Protein AF-A0A7X9C489-F1 (afdb_monomer_lite)

Structure (mmCIF, N/CA/C/O backbone):
data_AF-A0A7X9C489-F1
#
_entry.id   AF-A0A7X9C489-F1
#
loop_
_atom_site.group_PDB
_atom_site.id
_atom_site.type_symbol
_atom_site.label_atom_id
_atom_site.label_alt_id
_atom_site.label_comp_id
_atom_site.label_asym_id
_atom_site.label_entity_id
_atom_site.label_seq_id
_atom_site.pdbx_PDB_ins_code
_atom_site.Cartn_x
_atom_site.Cartn_y
_atom_site.Cartn_z
_atom_site.occupancy
_atom_site.B_iso_or_equiv
_atom_site.auth_seq_id
_atom_site.auth_comp_id
_atom_site.auth_asym_id
_atom_site.auth_atom_id
_atom_site.pdbx_PDB_model_num
ATOM 1 N N . MET A 1 1 ? 29.415 -6.506 -36.615 1.00 49.09 1 MET A N 1
ATOM 2 C CA . MET A 1 1 ? 29.095 -7.324 -35.419 1.00 49.09 1 MET A CA 1
ATOM 3 C C . MET A 1 1 ? 28.072 -6.644 -34.501 1.00 49.09 1 MET A C 1
ATOM 5 O O . MET A 1 1 ? 27.017 -7.221 -34.283 1.00 49.09 1 MET A O 1
ATOM 9 N N . TYR A 1 2 ? 28.314 -5.410 -34.039 1.00 51.62 2 TYR A N 1
ATOM 10 C CA . TYR A 1 2 ? 27.399 -4.662 -33.152 1.00 51.62 2 TYR A CA 1
ATOM 11 C C . TYR A 1 2 ? 26.005 -4.394 -33.760 1.00 51.62 2 TYR A C 1
ATOM 13 O O . TYR A 1 2 ? 24.990 -4.688 -33.136 1.00 51.62 2 TYR A O 1
ATOM 21 N N . ILE A 1 3 ? 25.950 -3.954 -35.024 1.00 58.97 3 ILE A N 1
ATOM 22 C CA . ILE A 1 3 ? 24.693 -3.718 -35.763 1.00 58.97 3 ILE A CA 1
ATOM 23 C C . ILE A 1 3 ? 23.878 -5.012 -35.917 1.00 58.97 3 ILE A C 1
ATOM 25 O O . ILE A 1 3 ? 22.663 -5.004 -35.741 1.00 58.97 3 ILE A O 1
ATOM 29 N N . LEU A 1 4 ? 24.542 -6.142 -36.183 1.00 61.56 4 LEU A N 1
ATOM 30 C CA . LEU A 1 4 ? 23.890 -7.445 -36.345 1.00 61.56 4 LEU A CA 1
ATOM 31 C C . LEU A 1 4 ? 23.275 -7.934 -35.020 1.00 61.56 4 LEU A C 1
ATOM 33 O O . LEU A 1 4 ? 22.129 -8.374 -34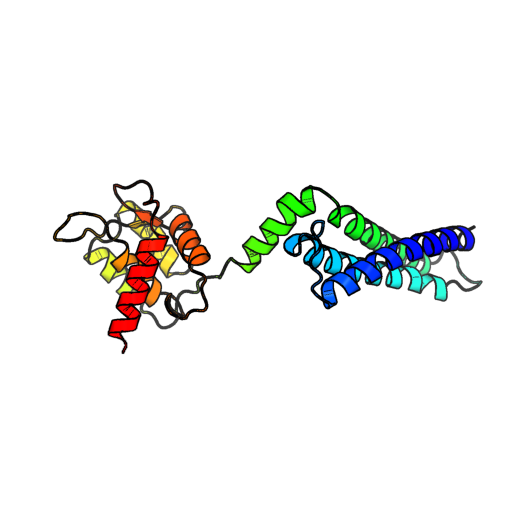.994 1.00 61.56 4 LEU A O 1
ATOM 37 N N . MET A 1 5 ? 24.004 -7.781 -33.908 1.00 58.41 5 MET A N 1
ATOM 38 C CA . MET A 1 5 ? 23.513 -8.096 -32.562 1.00 58.41 5 MET A CA 1
ATOM 39 C C . MET A 1 5 ? 22.291 -7.239 -32.195 1.00 58.41 5 MET A C 1
ATOM 41 O O . MET A 1 5 ? 21.291 -7.756 -31.705 1.00 58.41 5 MET A O 1
ATOM 45 N N . LEU A 1 6 ? 22.331 -5.941 -32.505 1.00 59.16 6 LEU A N 1
ATOM 46 C CA . LEU A 1 6 ? 21.214 -5.016 -32.301 1.00 59.16 6 LEU A CA 1
ATOM 47 C C . LEU A 1 6 ? 20.005 -5.337 -33.179 1.00 59.16 6 LEU A C 1
ATOM 49 O O . LEU A 1 6 ? 18.875 -5.270 -32.704 1.00 59.16 6 LEU A O 1
ATOM 53 N N . SER A 1 7 ? 20.222 -5.746 -34.427 1.00 65.62 7 SER A N 1
ATOM 54 C CA . SER A 1 7 ? 19.150 -6.157 -35.344 1.00 65.62 7 SER A CA 1
ATOM 55 C C . SER A 1 7 ? 18.366 -7.344 -34.777 1.00 65.62 7 SER A C 1
ATOM 57 O O . SER A 1 7 ? 17.136 -7.331 -34.754 1.00 65.62 7 SER A O 1
ATOM 59 N N . ILE A 1 8 ? 19.082 -8.333 -34.234 1.00 72.19 8 ILE A N 1
ATOM 60 C CA . ILE A 1 8 ? 18.497 -9.513 -33.584 1.00 72.19 8 ILE A CA 1
ATOM 61 C C . ILE A 1 8 ? 17.704 -9.105 -32.333 1.00 72.19 8 ILE A C 1
ATOM 63 O O . ILE A 1 8 ? 16.564 -9.536 -32.157 1.00 72.19 8 ILE A O 1
ATOM 67 N N . LEU A 1 9 ? 18.263 -8.222 -31.498 1.00 64.56 9 LEU A N 1
ATOM 68 C CA . LEU A 1 9 ? 17.580 -7.699 -30.309 1.00 64.56 9 LEU A CA 1
ATOM 69 C C . LEU A 1 9 ? 16.312 -6.905 -30.662 1.00 64.56 9 LEU A C 1
ATOM 71 O O . LEU A 1 9 ? 15.283 -7.047 -30.001 1.00 64.56 9 LEU A O 1
ATOM 75 N N . THR A 1 10 ? 16.351 -6.112 -31.732 1.00 67.38 10 THR A N 1
ATOM 76 C CA . THR A 1 10 ? 15.209 -5.307 -32.191 1.00 67.38 10 THR A CA 1
ATOM 77 C C . THR A 1 10 ? 14.083 -6.198 -32.724 1.00 67.38 10 THR A C 1
ATOM 79 O O . THR A 1 10 ? 12.924 -6.016 -32.349 1.00 67.38 10 THR A O 1
ATOM 82 N N . LEU A 1 11 ? 14.411 -7.220 -33.523 1.00 72.81 11 LEU A N 1
ATOM 83 C CA . LEU A 1 11 ? 13.439 -8.197 -34.033 1.00 72.81 11 LEU A CA 1
ATOM 84 C C . LEU A 1 11 ? 12.785 -9.014 -32.910 1.00 72.81 11 LEU A C 1
ATOM 86 O O . LEU A 1 11 ? 11.564 -9.185 -32.907 1.00 72.81 11 LEU A O 1
ATOM 90 N N . ALA A 1 12 ? 13.565 -9.451 -31.916 1.00 64.44 12 ALA A N 1
ATOM 91 C CA . ALA A 1 12 ? 13.035 -10.128 -30.731 1.00 64.44 12 ALA A CA 1
ATOM 92 C C . ALA A 1 12 ? 12.073 -9.226 -29.934 1.00 64.44 12 ALA A C 1
ATOM 94 O O . ALA A 1 12 ? 11.047 -9.685 -29.428 1.00 64.44 12 ALA A O 1
ATOM 95 N N . SER A 1 13 ? 12.363 -7.924 -29.877 1.00 64.81 13 SER A N 1
ATOM 96 C CA . SER A 1 13 ? 11.553 -6.939 -29.153 1.00 64.81 13 SER A CA 1
ATOM 97 C C . SER A 1 13 ? 10.197 -6.678 -29.823 1.00 64.81 13 SER A C 1
ATOM 99 O O . SER A 1 13 ? 9.194 -6.520 -29.129 1.00 64.81 13 SER A O 1
ATOM 101 N N . ILE A 1 14 ? 10.117 -6.701 -31.160 1.00 71.69 14 ILE A N 1
ATOM 102 C CA . ILE A 1 14 ? 8.864 -6.491 -31.916 1.00 71.69 14 ILE A CA 1
ATOM 103 C C . ILE A 1 14 ? 7.815 -7.567 -31.596 1.00 71.69 14 ILE A C 1
ATOM 105 O O . ILE A 1 14 ? 6.639 -7.250 -31.397 1.00 71.69 14 ILE A O 1
ATOM 109 N N . GLY A 1 15 ? 8.228 -8.836 -31.499 1.00 68.81 15 GLY A N 1
ATOM 110 C CA . GLY A 1 15 ? 7.321 -9.936 -31.148 1.00 68.81 15 GLY A CA 1
ATOM 111 C C . GLY A 1 15 ? 6.710 -9.766 -29.754 1.00 68.81 15 GLY A C 1
ATOM 112 O O . GLY A 1 15 ? 5.514 -9.982 -29.554 1.00 68.81 15 GLY A O 1
ATOM 113 N N . ILE A 1 16 ? 7.522 -9.289 -28.811 1.00 68.31 16 ILE A N 1
ATOM 114 C CA . ILE A 1 16 ? 7.116 -9.004 -27.435 1.00 68.31 16 ILE A CA 1
ATOM 115 C C . ILE A 1 16 ? 6.132 -7.820 -27.392 1.00 68.31 16 ILE A C 1
ATOM 117 O O . ILE A 1 16 ? 5.083 -7.913 -26.752 1.00 68.31 16 ILE A O 1
ATOM 121 N N . ILE A 1 17 ? 6.414 -6.741 -28.131 1.00 71.81 17 ILE A N 1
ATOM 122 C CA . ILE A 1 17 ? 5.542 -5.556 -28.225 1.00 71.81 17 ILE A CA 1
ATOM 123 C C . ILE A 1 17 ? 4.150 -5.932 -28.741 1.00 71.81 17 ILE A C 1
ATOM 125 O O . ILE A 1 17 ? 3.155 -5.470 -28.191 1.00 71.81 17 ILE A O 1
ATOM 129 N N . LYS A 1 18 ? 4.053 -6.806 -29.751 1.00 74.62 18 LYS A N 1
ATOM 130 C CA . LYS A 1 18 ? 2.763 -7.228 -30.322 1.00 74.62 18 LYS A CA 1
ATOM 131 C C . LYS A 1 18 ? 1.868 -7.933 -29.296 1.00 74.62 18 LYS A C 1
ATOM 133 O O . LYS A 1 18 ? 0.670 -7.661 -29.229 1.00 74.62 18 LYS A O 1
ATOM 138 N N . ILE A 1 19 ? 2.444 -8.813 -28.475 1.00 71.50 19 ILE A N 1
ATOM 139 C CA . ILE A 1 19 ? 1.712 -9.513 -27.408 1.00 71.50 19 ILE A CA 1
ATOM 140 C C . ILE A 1 19 ? 1.186 -8.501 -26.385 1.00 71.50 19 ILE A C 1
ATOM 142 O O . ILE A 1 19 ? 0.017 -8.562 -25.998 1.00 71.50 19 ILE A O 1
ATOM 146 N N . TYR A 1 20 ? 2.016 -7.539 -25.982 1.00 70.31 20 TYR A N 1
ATOM 147 C CA . TYR A 1 20 ? 1.618 -6.537 -24.996 1.00 70.31 20 TYR A CA 1
ATOM 148 C C . TYR A 1 20 ? 0.646 -5.492 -25.537 1.00 70.31 20 TYR A C 1
ATOM 150 O O . TYR A 1 20 ? -0.242 -5.081 -24.798 1.00 70.31 20 TYR A O 1
ATOM 158 N N . ALA A 1 21 ? 0.735 -5.120 -26.815 1.00 74.12 21 ALA A N 1
ATOM 159 C CA . ALA A 1 21 ? -0.243 -4.252 -27.465 1.00 74.12 21 ALA A CA 1
ATOM 160 C C . ALA A 1 21 ? -1.643 -4.884 -27.441 1.00 74.12 21 ALA A C 1
ATOM 162 O O . ALA A 1 21 ? -2.611 -4.235 -27.050 1.00 74.12 21 ALA A O 1
ATOM 163 N N . ASN A 1 22 ? -1.748 -6.181 -27.742 1.00 73.44 22 ASN A N 1
ATOM 164 C CA . ASN A 1 22 ? -3.018 -6.902 -27.637 1.00 73.44 22 ASN A CA 1
ATOM 165 C C . ASN A 1 22 ? -3.542 -6.937 -26.193 1.00 73.44 22 ASN A C 1
ATOM 167 O O . ASN A 1 22 ? -4.728 -6.713 -25.961 1.00 73.44 22 ASN A O 1
ATOM 171 N N . LYS A 1 23 ? -2.662 -7.150 -25.206 1.00 68.69 23 LYS A N 1
ATOM 172 C CA . LYS A 1 23 ? -3.037 -7.120 -23.780 1.00 68.69 23 LYS A CA 1
ATOM 173 C C . LYS A 1 23 ? -3.471 -5.731 -23.312 1.00 68.69 23 LYS A C 1
ATOM 175 O O . LYS A 1 23 ? -4.409 -5.617 -22.527 1.00 68.69 23 LYS A O 1
ATOM 180 N N . PHE A 1 24 ? -2.835 -4.682 -23.824 1.00 72.00 24 PHE A N 1
ATOM 181 C CA . PHE A 1 24 ? -3.221 -3.296 -23.583 1.00 72.00 24 PHE A CA 1
ATOM 182 C C . PHE A 1 24 ? -4.620 -2.999 -24.145 1.00 72.00 24 PHE A C 1
ATOM 184 O O . PHE A 1 24 ? -5.442 -2.394 -23.461 1.00 72.00 24 PHE A O 1
ATOM 191 N N . ILE A 1 25 ? -4.928 -3.478 -25.352 1.00 76.81 25 ILE A N 1
ATOM 192 C CA . ILE A 1 25 ? -6.255 -3.329 -25.967 1.00 76.81 25 ILE A CA 1
ATOM 193 C C . ILE A 1 25 ? -7.318 -4.085 -25.155 1.00 76.81 25 ILE A C 1
ATOM 195 O O . ILE A 1 25 ? -8.337 -3.502 -24.788 1.00 76.81 25 ILE A O 1
ATOM 199 N N . GLU A 1 26 ? -7.073 -5.352 -24.796 1.00 74.00 26 GLU A N 1
ATOM 200 C CA . GLU A 1 26 ? -7.972 -6.131 -23.923 1.00 74.00 26 GLU A CA 1
ATOM 201 C C . GLU A 1 26 ? -8.265 -5.396 -22.601 1.00 74.00 26 GLU A C 1
ATOM 203 O O . GLU A 1 26 ? -9.404 -5.390 -22.121 1.00 74.00 26 GLU A O 1
ATOM 208 N N . PHE A 1 27 ? -7.245 -4.742 -22.032 1.00 70.75 27 PHE A N 1
ATOM 209 C CA . PHE A 1 27 ? -7.365 -3.902 -20.845 1.00 70.75 27 PHE A CA 1
ATOM 210 C C . PHE A 1 27 ? -8.241 -2.661 -21.081 1.00 70.75 27 PHE A C 1
ATOM 212 O O . PHE A 1 27 ? -9.173 -2.441 -20.304 1.00 70.75 27 PHE A O 1
ATOM 219 N N . MET A 1 28 ? -7.981 -1.886 -22.140 1.00 76.94 28 MET A N 1
ATOM 220 C CA . MET A 1 28 ? -8.720 -0.656 -22.469 1.00 76.94 28 MET A CA 1
ATOM 221 C C . MET A 1 28 ? -10.216 -0.907 -22.675 1.00 76.94 28 MET A C 1
ATOM 223 O O . MET A 1 28 ? -11.043 -0.124 -22.216 1.00 76.94 28 MET A O 1
ATOM 227 N N . PHE A 1 29 ? -10.575 -2.030 -23.300 1.00 80.44 29 PHE A N 1
ATOM 228 C CA . PHE A 1 29 ? -11.970 -2.398 -23.568 1.00 80.44 29 PHE A CA 1
ATOM 229 C C . PHE A 1 29 ? -12.608 -3.258 -22.466 1.00 80.44 29 PHE A C 1
ATOM 231 O O . PHE A 1 29 ? -13.697 -3.799 -22.648 1.00 80.44 29 PHE A O 1
ATOM 238 N N . ASN A 1 30 ? -11.947 -3.390 -21.310 1.00 74.00 30 ASN A N 1
ATOM 239 C CA . ASN A 1 30 ? -12.448 -4.081 -20.119 1.00 74.00 30 ASN A CA 1
ATOM 240 C C . ASN A 1 30 ? -12.957 -5.518 -20.382 1.00 74.00 30 ASN A C 1
ATOM 242 O O . ASN A 1 30 ? -13.841 -6.008 -19.672 1.00 74.00 30 ASN A O 1
ATOM 246 N N . GLN A 1 31 ? -12.377 -6.199 -21.376 1.00 76.56 31 GLN A N 1
ATOM 247 C CA . GLN A 1 31 ? -12.800 -7.523 -21.836 1.00 76.56 31 GLN A CA 1
ATOM 248 C C . GLN A 1 31 ? -12.774 -8.547 -20.685 1.00 76.56 31 GLN A C 1
ATOM 250 O O . GLN A 1 31 ? -11.865 -8.564 -19.844 1.00 76.56 31 GLN A O 1
ATOM 255 N N . LYS A 1 32 ? -13.798 -9.410 -20.610 1.00 62.81 32 LYS A N 1
ATOM 256 C CA . LYS A 1 32 ? -13.856 -10.500 -19.621 1.00 62.81 32 LYS A CA 1
ATOM 257 C C . LYS A 1 32 ? -12.946 -11.636 -20.083 1.00 62.81 32 LYS A C 1
ATOM 259 O O . LYS A 1 32 ? -13.367 -12.496 -20.846 1.00 62.81 32 LYS A O 1
ATOM 264 N N . SER A 1 33 ? -11.713 -11.669 -19.588 1.00 64.38 33 SER A N 1
ATOM 265 C CA . SER A 1 33 ? -10.799 -12.790 -19.817 1.00 64.38 33 SER A CA 1
ATOM 266 C C . SER A 1 33 ? -10.626 -13.617 -18.542 1.00 64.38 33 SER A C 1
ATOM 268 O O . SER A 1 33 ? -10.278 -13.089 -17.489 1.00 64.38 33 SER A O 1
ATOM 270 N N . ARG A 1 34 ? -10.870 -14.933 -18.634 1.00 61.62 34 ARG A N 1
ATOM 271 C CA . ARG A 1 34 ? -10.681 -15.894 -17.525 1.00 61.62 34 ARG A CA 1
ATOM 272 C C . ARG A 1 34 ? -9.210 -16.097 -17.147 1.00 61.62 34 ARG A C 1
ATOM 274 O O . ARG A 1 34 ? -8.919 -16.575 -16.060 1.00 61.62 34 ARG A O 1
ATOM 281 N N . TRP A 1 35 ? -8.297 -15.716 -18.035 1.00 61.09 35 TRP A N 1
ATOM 282 C CA . TRP A 1 35 ? -6.852 -15.878 -17.874 1.00 61.09 35 TRP A CA 1
ATOM 283 C C . TRP A 1 35 ? -6.181 -14.607 -17.328 1.00 61.09 35 TRP A C 1
ATOM 285 O O . TRP A 1 35 ? -4.960 -14.551 -17.220 1.00 61.09 35 TRP A O 1
ATOM 295 N N . TYR A 1 36 ? -6.973 -13.573 -17.021 1.00 65.88 36 TYR A N 1
ATOM 296 C CA . TYR A 1 36 ? -6.509 -12.208 -16.795 1.00 65.88 36 TYR A CA 1
ATOM 297 C C . TYR A 1 36 ? -6.879 -11.716 -15.392 1.00 65.88 36 TYR A C 1
ATOM 299 O O . TYR A 1 36 ? -8.012 -11.300 -15.134 1.00 65.88 36 TYR A O 1
ATOM 307 N N . ASP A 1 37 ? -5.907 -11.727 -14.477 1.00 77.69 37 ASP A N 1
ATOM 308 C CA . ASP A 1 37 ? -6.069 -11.096 -13.168 1.00 77.69 37 ASP A CA 1
ATOM 309 C C . ASP A 1 37 ? -5.741 -9.602 -13.265 1.00 77.69 37 ASP A C 1
ATOM 311 O O . ASP A 1 37 ? -4.582 -9.181 -13.244 1.00 77.69 37 ASP A O 1
ATOM 315 N N . LYS A 1 38 ? -6.794 -8.781 -13.335 1.00 77.06 38 LYS A N 1
ATOM 316 C CA . LYS A 1 38 ? -6.707 -7.314 -13.403 1.00 77.06 38 LYS A CA 1
ATOM 317 C C . LYS A 1 38 ? -5.841 -6.698 -12.302 1.00 77.06 38 LYS A C 1
ATOM 319 O O . LYS A 1 38 ? -5.296 -5.620 -12.529 1.00 77.06 38 LYS A O 1
ATOM 324 N N . LYS A 1 39 ? -5.723 -7.328 -11.129 1.00 79.75 39 LYS A N 1
ATOM 325 C CA . LYS A 1 39 ? -4.898 -6.810 -10.026 1.00 79.75 39 LYS A CA 1
ATOM 326 C C . LYS A 1 39 ? -3.404 -6.990 -10.281 1.00 79.75 39 LYS A C 1
ATOM 328 O O . LYS A 1 39 ? -2.603 -6.222 -9.765 1.00 79.75 39 LYS A O 1
ATOM 333 N N . ILE A 1 40 ? -3.035 -7.965 -11.109 1.00 84.56 40 ILE A N 1
ATOM 334 C CA . ILE A 1 40 ? -1.643 -8.304 -11.418 1.00 84.56 40 ILE A CA 1
ATOM 335 C C . ILE A 1 40 ? -1.194 -7.680 -12.730 1.00 84.56 40 ILE A C 1
ATOM 337 O O . ILE A 1 40 ? -0.102 -7.117 -12.818 1.00 84.56 40 ILE A O 1
ATOM 341 N N . GLU A 1 41 ? -2.050 -7.743 -13.743 1.00 82.81 41 GLU A N 1
ATOM 342 C CA . GLU A 1 41 ? -1.681 -7.315 -15.087 1.00 82.81 41 GLU A CA 1
ATOM 343 C C . GLU A 1 41 ? -1.586 -5.791 -15.209 1.00 82.81 41 GLU A C 1
ATOM 345 O O . GLU A 1 41 ? -0.739 -5.301 -15.948 1.00 82.81 41 GLU A O 1
ATOM 350 N N . LYS A 1 42 ? -2.363 -5.019 -14.432 1.00 81.88 42 LYS A N 1
ATOM 351 C CA . LYS A 1 42 ? -2.253 -3.549 -14.424 1.00 81.88 42 LYS A CA 1
ATOM 352 C C . LYS A 1 42 ? -0.876 -3.065 -13.924 1.00 81.88 42 LYS A C 1
ATOM 354 O O . LYS A 1 42 ? -0.218 -2.333 -14.663 1.00 81.88 42 LYS A O 1
ATOM 359 N N . PRO A 1 43 ? -0.384 -3.478 -12.734 1.00 87.44 43 PRO A N 1
ATOM 360 C CA . PRO A 1 43 ? 0.980 -3.153 -12.311 1.00 87.44 43 PRO A CA 1
ATOM 361 C C . PRO A 1 43 ? 2.060 -3.688 -13.259 1.00 87.44 43 PRO A C 1
ATOM 363 O O . PRO A 1 43 ? 3.065 -3.017 -13.484 1.00 87.44 43 PRO A O 1
ATOM 366 N N . ARG A 1 44 ? 1.863 -4.885 -13.832 1.00 87.62 44 ARG A N 1
ATOM 367 C CA . ARG A 1 44 ? 2.802 -5.468 -14.802 1.00 87.62 44 ARG A CA 1
ATOM 368 C C . ARG A 1 44 ? 2.919 -4.609 -16.059 1.00 87.62 44 ARG A C 1
ATOM 370 O O . ARG A 1 44 ? 4.029 -4.309 -16.481 1.00 87.62 44 ARG A O 1
ATOM 377 N N . LEU A 1 45 ? 1.789 -4.188 -16.618 1.00 84.62 45 LEU A N 1
ATOM 378 C CA . LEU A 1 45 ? 1.730 -3.331 -17.797 1.00 84.62 45 LEU A CA 1
ATOM 379 C C . LEU A 1 45 ? 2.456 -2.002 -17.558 1.00 84.62 45 LEU A C 1
ATOM 381 O O . LEU A 1 45 ? 3.222 -1.566 -18.412 1.00 84.62 45 LEU A O 1
ATOM 385 N N . LEU A 1 46 ? 2.292 -1.398 -16.375 1.00 87.44 46 LEU A N 1
ATOM 386 C CA . LEU A 1 46 ? 3.041 -0.200 -15.990 1.00 87.44 46 LEU A CA 1
ATOM 387 C C . LEU A 1 46 ? 4.558 -0.453 -15.976 1.00 87.44 46 LEU A C 1
ATOM 389 O O . LEU A 1 46 ? 5.310 0.328 -16.557 1.00 87.44 46 LEU A O 1
ATOM 393 N N . LEU A 1 47 ? 5.014 -1.557 -15.370 1.00 89.94 47 LEU A N 1
ATOM 394 C CA . LEU A 1 47 ? 6.433 -1.935 -15.399 1.00 89.94 47 LEU A CA 1
ATOM 395 C C . LEU A 1 47 ? 6.947 -2.159 -16.823 1.00 89.94 47 LEU A C 1
ATOM 397 O O . LEU A 1 47 ? 8.089 -1.816 -17.112 1.00 89.94 47 LEU A O 1
ATOM 401 N N . HIS A 1 48 ? 6.125 -2.708 -17.717 1.00 87.75 48 HIS A N 1
ATOM 402 C CA . HIS A 1 48 ? 6.497 -2.915 -19.119 1.00 87.75 48 HIS A CA 1
ATOM 403 C C . HIS A 1 48 ? 6.590 -1.611 -19.902 1.00 87.75 48 HIS A C 1
ATOM 405 O O . HIS A 1 48 ? 7.506 -1.475 -20.704 1.00 87.75 48 HIS A O 1
ATOM 411 N N . ILE A 1 49 ? 5.719 -0.634 -19.640 1.00 85.44 49 ILE A N 1
ATOM 412 C CA . ILE A 1 49 ? 5.836 0.712 -20.224 1.00 85.44 49 ILE A CA 1
ATOM 413 C C . ILE A 1 49 ? 7.148 1.368 -19.774 1.00 85.44 49 ILE A C 1
ATOM 415 O O . ILE A 1 49 ? 7.898 1.874 -20.606 1.00 85.44 49 ILE A O 1
ATOM 419 N N . ILE A 1 50 ? 7.471 1.302 -18.477 1.00 90.88 50 ILE A N 1
ATOM 420 C CA . ILE A 1 50 ? 8.736 1.831 -17.937 1.00 90.88 50 ILE A CA 1
ATOM 421 C C . ILE A 1 50 ? 9.936 1.105 -18.558 1.00 90.88 50 ILE A C 1
ATOM 423 O O . ILE A 1 50 ? 10.897 1.746 -18.982 1.00 90.88 50 ILE A O 1
ATOM 427 N N . ALA A 1 51 ? 9.872 -0.225 -18.663 1.00 90.12 51 ALA A N 1
ATOM 428 C CA . ALA A 1 51 ? 10.911 -1.028 -19.297 1.00 90.12 51 ALA A CA 1
ATOM 429 C C . ALA A 1 51 ? 11.096 -0.663 -20.774 1.00 90.12 51 ALA A C 1
ATOM 431 O O . ALA A 1 51 ? 12.225 -0.572 -21.245 1.00 90.12 51 ALA A O 1
ATOM 432 N N . PHE A 1 52 ? 10.004 -0.410 -21.494 1.00 86.38 52 PHE A N 1
ATOM 433 C CA . PHE A 1 52 ? 10.050 0.006 -22.889 1.00 86.38 52 PHE A CA 1
ATOM 434 C C . PHE A 1 52 ? 10.707 1.381 -23.052 1.00 86.38 52 PHE A C 1
ATOM 436 O O . PHE A 1 52 ? 11.558 1.545 -23.920 1.00 86.38 52 PHE A O 1
ATOM 443 N N . ILE A 1 53 ? 10.398 2.345 -22.179 1.00 87.88 53 ILE A N 1
ATOM 444 C CA . ILE A 1 53 ? 11.077 3.651 -22.169 1.00 87.88 53 ILE A CA 1
ATOM 445 C C . ILE A 1 53 ? 12.576 3.475 -21.892 1.00 87.88 53 ILE A C 1
ATOM 447 O O . ILE A 1 53 ? 13.395 4.011 -22.634 1.00 87.88 53 ILE A O 1
ATOM 451 N N . ALA A 1 54 ? 12.951 2.689 -20.876 1.00 90.12 54 ALA A N 1
ATOM 452 C CA . ALA A 1 54 ? 14.355 2.410 -20.563 1.00 90.12 54 ALA A CA 1
ATOM 453 C C . ALA A 1 54 ? 15.088 1.745 -21.741 1.00 90.12 54 ALA A C 1
ATOM 455 O O . ALA A 1 54 ? 16.217 2.117 -22.064 1.00 90.12 54 ALA A O 1
ATOM 456 N N . PHE A 1 55 ? 14.420 0.818 -22.431 1.00 88.56 55 PHE A N 1
ATOM 457 C CA . PHE A 1 55 ? 14.922 0.216 -23.660 1.00 88.56 55 PHE A CA 1
ATOM 458 C C . PHE A 1 55 ? 15.137 1.267 -24.757 1.00 88.56 55 PHE A C 1
ATOM 460 O O . PHE A 1 55 ? 16.229 1.332 -25.311 1.00 88.56 55 PHE A O 1
ATOM 467 N N . LEU A 1 56 ? 14.166 2.141 -25.039 1.00 86.19 56 LEU A N 1
ATOM 468 C CA . LEU A 1 56 ? 14.328 3.197 -26.048 1.00 86.19 56 LEU A CA 1
ATOM 469 C C . LEU A 1 56 ? 15.485 4.150 -25.718 1.00 86.19 56 LEU A C 1
ATOM 471 O O . LEU A 1 56 ? 16.266 4.494 -26.605 1.00 86.19 56 LEU A O 1
ATOM 475 N N . LEU A 1 57 ? 15.637 4.533 -24.447 1.00 87.69 57 LEU A N 1
ATOM 476 C CA . LEU A 1 57 ? 16.752 5.366 -23.992 1.00 87.69 57 LEU A CA 1
ATOM 477 C C . LEU A 1 57 ? 18.104 4.667 -24.184 1.00 87.69 57 LEU A C 1
ATOM 479 O O . LEU A 1 57 ? 19.073 5.319 -24.567 1.00 87.69 57 LEU A O 1
ATOM 483 N N . SER A 1 58 ? 18.165 3.343 -23.997 1.00 87.50 58 SER A N 1
ATOM 484 C CA . SER A 1 58 ? 19.387 2.562 -24.239 1.00 87.50 58 SER A CA 1
ATOM 485 C C . SER A 1 58 ? 19.852 2.584 -25.700 1.00 87.50 58 SER A C 1
ATOM 487 O O . SER A 1 58 ? 21.026 2.347 -25.970 1.00 87.50 58 SER A O 1
ATOM 489 N N . LEU A 1 59 ? 18.954 2.903 -26.641 1.00 82.44 59 LEU A N 1
ATOM 490 C CA . LEU A 1 59 ? 19.264 2.981 -28.069 1.00 82.44 59 LEU A CA 1
ATOM 491 C C . LEU A 1 59 ? 19.733 4.372 -28.514 1.00 82.44 59 LEU A C 1
ATOM 493 O O . LEU A 1 59 ? 20.269 4.499 -29.613 1.00 82.44 59 LEU A O 1
ATOM 497 N N . ILE A 1 60 ? 19.544 5.421 -27.703 1.00 79.31 60 ILE A N 1
ATOM 498 C CA . ILE A 1 60 ? 19.923 6.797 -28.070 1.00 79.31 60 ILE A CA 1
ATOM 499 C C . ILE A 1 60 ? 21.406 6.888 -28.454 1.00 79.31 60 ILE A C 1
ATOM 501 O O . ILE A 1 60 ? 21.701 7.466 -29.503 1.00 79.31 60 ILE A O 1
ATOM 505 N N . PRO A 1 61 ? 22.338 6.283 -27.694 1.00 74.94 61 PRO A N 1
ATOM 506 C CA . PRO A 1 61 ? 23.762 6.357 -28.007 1.00 74.94 61 PRO A CA 1
ATOM 507 C C . PRO A 1 61 ? 24.156 5.797 -29.365 1.00 74.94 61 PRO A C 1
ATOM 509 O O . PRO A 1 61 ? 25.128 6.271 -29.937 1.00 74.94 61 PRO A O 1
ATOM 512 N N . ILE A 1 62 ? 23.372 4.871 -29.924 1.00 67.38 62 ILE A N 1
ATOM 513 C CA . ILE A 1 62 ? 23.608 4.288 -31.253 1.00 67.38 62 ILE A CA 1
ATOM 514 C C . ILE A 1 62 ? 23.597 5.366 -32.339 1.00 67.38 62 ILE A C 1
ATOM 516 O O . ILE A 1 62 ? 24.335 5.262 -33.312 1.00 67.38 62 ILE A O 1
ATOM 520 N N . ARG A 1 63 ? 22.795 6.424 -32.164 1.00 66.62 63 ARG A N 1
ATOM 521 C CA . ARG A 1 63 ? 22.701 7.537 -33.121 1.00 66.62 63 ARG A CA 1
ATOM 522 C C . ARG A 1 63 ? 23.928 8.446 -33.124 1.00 66.62 63 ARG A C 1
ATOM 524 O O . ARG A 1 63 ? 24.075 9.224 -34.053 1.00 66.62 63 ARG A O 1
ATOM 531 N N . TYR A 1 64 ? 24.760 8.358 -32.089 1.00 65.56 64 TYR A N 1
ATOM 532 C CA . TYR A 1 64 ? 25.960 9.176 -31.904 1.00 65.56 64 TYR A CA 1
ATOM 533 C C . TYR A 1 64 ? 27.251 8.372 -32.110 1.00 65.56 64 TYR A C 1
ATOM 535 O O . TYR A 1 64 ? 28.341 8.877 -31.848 1.00 65.56 64 TYR A O 1
ATOM 543 N N . ILE A 1 65 ? 27.143 7.113 -32.551 1.00 63.94 65 ILE A N 1
ATOM 544 C CA . ILE A 1 65 ? 28.296 6.323 -32.982 1.00 63.94 65 ILE A CA 1
ATOM 545 C C . ILE A 1 65 ? 28.658 6.787 -34.397 1.00 63.94 65 ILE A C 1
ATOM 547 O O . ILE A 1 65 ? 28.231 6.190 -35.382 1.00 63.94 65 ILE A O 1
ATOM 551 N N . ASP A 1 66 ? 29.417 7.877 -34.486 1.00 58.59 66 ASP A N 1
ATOM 552 C CA . ASP A 1 66 ? 30.097 8.287 -35.717 1.00 58.59 66 ASP A CA 1
ATOM 553 C C . ASP A 1 66 ? 31.396 7.490 -35.935 1.00 58.59 66 ASP A C 1
ATOM 555 O O . ASP A 1 66 ? 31.876 6.769 -35.055 1.00 58.59 66 ASP A O 1
ATOM 559 N N . VAL A 1 67 ? 31.992 7.644 -37.124 1.00 57.16 67 VAL A N 1
ATOM 560 C CA . VAL A 1 67 ? 33.255 7.007 -37.556 1.00 57.16 67 VAL A CA 1
ATOM 561 C C . VAL A 1 67 ? 34.432 7.299 -36.600 1.00 57.16 67 VAL A C 1
ATOM 563 O O . VAL A 1 67 ? 35.371 6.512 -36.530 1.00 57.16 67 VAL A O 1
ATOM 566 N N . GLU A 1 68 ? 34.358 8.367 -35.797 1.00 59.47 68 GLU A N 1
ATOM 567 C CA . GLU A 1 68 ? 35.360 8.748 -34.783 1.00 59.47 68 GLU A CA 1
ATOM 568 C C . GLU A 1 68 ? 35.160 8.085 -33.403 1.00 59.47 68 GLU A C 1
ATOM 570 O O . GLU A 1 68 ? 35.759 8.491 -32.400 1.00 59.47 68 GLU A O 1
ATOM 575 N N . PHE A 1 69 ? 34.313 7.057 -33.310 1.00 67.69 69 PHE A N 1
ATOM 576 C CA . PHE A 1 69 ? 34.105 6.316 -32.071 1.00 67.69 69 PHE A CA 1
ATOM 577 C C . PHE A 1 69 ? 35.413 5.670 -31.572 1.00 67.69 69 PHE A C 1
ATOM 579 O O . PHE A 1 69 ? 35.832 4.612 -32.039 1.00 67.69 69 PHE A O 1
ATOM 586 N N . SER A 1 70 ? 36.045 6.296 -30.574 1.00 71.62 70 SER A N 1
ATOM 587 C CA . SER A 1 70 ? 37.224 5.750 -29.898 1.00 71.62 70 SER A CA 1
ATOM 588 C C . SER A 1 70 ? 36.892 5.212 -28.508 1.00 71.62 70 SER A C 1
ATOM 590 O O . SER A 1 70 ? 36.318 5.918 -27.673 1.00 71.62 70 SER A O 1
ATOM 592 N N . LEU A 1 71 ? 37.346 3.984 -28.237 1.00 70.44 71 LEU A N 1
ATOM 593 C CA . LEU A 1 71 ? 37.327 3.348 -26.915 1.00 70.44 71 LEU A CA 1
ATOM 594 C C . LEU A 1 71 ? 38.301 3.993 -25.919 1.00 70.44 71 LEU A C 1
ATOM 596 O O . LEU A 1 71 ? 38.230 3.680 -24.738 1.00 70.44 71 LEU A O 1
ATOM 600 N N . SER A 1 72 ? 39.190 4.891 -26.355 1.00 75.69 72 SER A N 1
ATOM 601 C CA . SER A 1 72 ? 40.072 5.647 -25.453 1.00 75.69 72 SER A CA 1
ATOM 602 C C . SER A 1 72 ? 39.413 6.902 -24.867 1.00 75.69 72 SER A C 1
ATOM 604 O O . SER A 1 72 ? 39.937 7.489 -23.922 1.00 75.69 72 SER A O 1
ATOM 606 N N . ASN A 1 73 ? 38.253 7.318 -25.387 1.00 82.19 73 ASN A N 1
ATOM 607 C CA . ASN A 1 73 ? 37.529 8.481 -24.887 1.00 82.19 73 ASN A CA 1
ATOM 608 C C . ASN A 1 73 ? 36.578 8.078 -23.750 1.00 82.19 73 ASN A C 1
ATOM 610 O O . ASN A 1 73 ? 35.590 7.373 -23.963 1.00 82.19 73 ASN A O 1
ATOM 614 N N . PHE A 1 74 ? 36.830 8.586 -22.542 1.00 83.56 74 PHE A N 1
ATOM 615 C CA . PHE A 1 74 ? 36.017 8.300 -21.356 1.00 83.56 74 PHE A CA 1
ATOM 616 C C . PHE A 1 74 ? 34.522 8.616 -21.543 1.00 83.56 74 PHE A C 1
ATOM 618 O O . PHE A 1 74 ? 33.672 7.886 -21.031 1.00 83.56 74 PHE A O 1
ATOM 625 N N . LYS A 1 75 ? 34.173 9.653 -22.321 1.00 82.19 75 LYS A N 1
ATOM 626 C CA . LYS A 1 75 ? 32.768 9.989 -22.615 1.00 82.19 75 LYS A CA 1
ATOM 627 C C . LYS A 1 75 ? 32.073 8.873 -23.399 1.00 82.19 75 LYS A C 1
ATOM 629 O O . LYS A 1 75 ? 30.944 8.519 -23.069 1.00 82.19 75 LYS A O 1
ATOM 634 N N . ASN A 1 76 ? 32.765 8.276 -24.369 1.00 80.19 76 ASN A N 1
ATOM 635 C CA . ASN A 1 76 ? 32.246 7.171 -25.179 1.00 80.19 76 ASN A CA 1
ATOM 636 C C . ASN A 1 76 ? 32.041 5.908 -24.335 1.00 80.19 76 ASN A C 1
ATOM 638 O O . ASN A 1 76 ? 31.005 5.251 -24.439 1.00 80.19 76 ASN A O 1
ATOM 642 N N . ILE A 1 77 ? 32.994 5.603 -23.447 1.00 81.81 77 ILE A N 1
ATOM 643 C CA . ILE A 1 77 ? 32.886 4.479 -22.506 1.00 81.81 77 ILE A CA 1
ATOM 644 C C . ILE A 1 77 ? 31.690 4.681 -21.565 1.00 81.81 77 ILE A C 1
ATOM 646 O O . ILE A 1 77 ? 30.856 3.788 -21.425 1.00 81.81 77 ILE A O 1
ATOM 650 N N . SER A 1 78 ? 31.575 5.863 -20.951 1.00 84.19 78 SER A N 1
ATOM 651 C CA . SER A 1 78 ? 30.476 6.202 -20.037 1.00 84.19 78 SER A CA 1
ATOM 652 C C . SER A 1 78 ? 29.104 6.079 -20.711 1.00 84.19 78 SER A C 1
ATOM 654 O O . SER A 1 78 ? 28.159 5.529 -20.135 1.00 84.19 78 SER A O 1
ATOM 656 N N . LEU A 1 79 ? 29.004 6.512 -21.970 1.00 83.81 79 LEU A N 1
ATOM 657 C CA . LEU A 1 79 ? 27.784 6.421 -22.765 1.00 83.81 79 LEU A CA 1
ATOM 658 C C . LEU A 1 79 ? 27.389 4.961 -23.063 1.00 83.81 79 LEU A C 1
ATOM 660 O O . LEU A 1 79 ? 26.220 4.594 -22.911 1.00 83.81 79 LEU A O 1
ATOM 664 N N . ILE A 1 80 ? 28.353 4.102 -23.419 1.00 82.38 80 ILE A N 1
ATOM 665 C CA . ILE A 1 80 ? 28.116 2.660 -23.606 1.00 82.38 80 ILE A CA 1
ATOM 666 C C . ILE A 1 80 ? 27.653 2.010 -22.305 1.00 82.38 80 ILE A C 1
ATOM 668 O O . ILE A 1 80 ? 26.651 1.295 -22.304 1.00 82.38 80 ILE A O 1
ATOM 672 N N . ILE A 1 81 ? 28.354 2.260 -21.196 1.00 85.81 81 ILE A N 1
ATOM 673 C CA . ILE A 1 81 ? 28.011 1.671 -19.895 1.00 85.81 81 ILE A CA 1
ATOM 674 C C . ILE A 1 81 ? 26.588 2.072 -19.497 1.00 85.81 81 ILE A C 1
ATOM 676 O O . ILE A 1 81 ? 25.792 1.214 -19.117 1.00 85.81 81 ILE A O 1
ATOM 680 N N . SER A 1 82 ? 26.237 3.349 -19.660 1.00 87.81 82 SER A N 1
ATOM 681 C CA . SER A 1 82 ? 24.891 3.856 -19.375 1.00 87.81 82 SER A CA 1
ATOM 682 C C . SER A 1 82 ? 23.825 3.175 -20.242 1.00 87.81 82 SER A C 1
ATOM 684 O O . SER A 1 82 ? 22.772 2.785 -19.736 1.00 87.81 82 SER A O 1
ATOM 686 N N . SER A 1 83 ? 24.116 2.950 -21.528 1.00 86.19 83 SER A N 1
ATOM 687 C CA . SER A 1 83 ? 23.227 2.220 -22.447 1.00 86.19 83 SER A CA 1
ATOM 688 C C . SER A 1 83 ? 22.989 0.788 -21.983 1.00 86.19 83 SER A C 1
ATOM 690 O O . SER A 1 83 ? 21.849 0.337 -21.899 1.00 86.19 83 SER A O 1
ATOM 692 N N . ILE A 1 84 ? 24.065 0.077 -21.635 1.00 85.81 84 ILE A N 1
ATOM 693 C CA . ILE A 1 84 ? 23.997 -1.306 -21.158 1.00 85.81 84 ILE A CA 1
ATOM 694 C C . ILE A 1 84 ? 23.202 -1.375 -19.850 1.00 85.81 84 ILE A C 1
ATOM 696 O O . ILE A 1 84 ? 22.337 -2.235 -19.712 1.00 85.81 84 ILE A O 1
ATOM 700 N N . MET A 1 85 ? 23.429 -0.455 -18.909 1.00 91.31 85 MET A N 1
ATOM 701 C CA . MET A 1 85 ? 22.687 -0.399 -17.642 1.00 91.31 85 MET A CA 1
ATOM 702 C C . MET A 1 85 ? 21.183 -0.176 -17.853 1.00 91.31 85 MET A C 1
ATOM 704 O O . MET A 1 85 ? 20.362 -0.859 -17.235 1.00 91.31 85 MET A O 1
ATOM 708 N N . LEU A 1 86 ? 20.804 0.738 -18.751 1.00 91.69 86 LEU A N 1
ATOM 709 C CA . LEU A 1 86 ? 19.402 0.980 -19.106 1.00 91.69 86 LEU A CA 1
ATOM 710 C C . LEU A 1 86 ? 18.766 -0.245 -19.770 1.00 91.69 86 LEU A C 1
ATOM 712 O O . LEU A 1 86 ? 17.661 -0.646 -19.402 1.00 91.69 86 LEU A O 1
ATOM 716 N N . TYR A 1 87 ? 19.488 -0.883 -20.690 1.00 87.81 87 TYR A N 1
ATOM 717 C CA . TYR A 1 87 ? 19.043 -2.105 -21.351 1.00 87.81 87 TYR A CA 1
ATOM 718 C C . TYR A 1 87 ? 18.835 -3.256 -20.353 1.00 87.81 87 TYR A C 1
ATOM 720 O O . TYR A 1 87 ? 17.786 -3.902 -20.340 1.00 87.81 87 TYR A O 1
ATOM 728 N N . MET A 1 88 ? 19.792 -3.470 -19.447 1.00 89.44 88 MET A N 1
ATOM 729 C CA . MET A 1 88 ? 19.687 -4.484 -18.394 1.00 89.44 88 MET A CA 1
ATOM 730 C C . MET A 1 88 ? 18.540 -4.190 -17.427 1.00 89.44 88 MET A C 1
ATOM 732 O O . MET A 1 88 ? 17.855 -5.113 -16.989 1.00 89.44 88 MET A O 1
ATOM 736 N N . THR A 1 89 ? 18.279 -2.914 -17.139 1.00 92.56 89 THR A N 1
ATOM 737 C CA . THR A 1 89 ? 17.131 -2.490 -16.330 1.00 92.56 89 THR A CA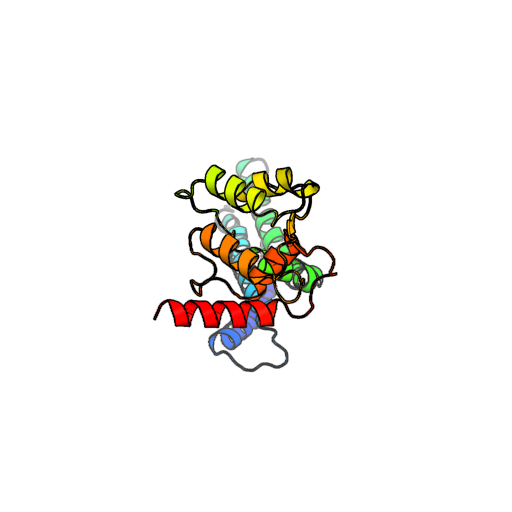 1
ATOM 738 C C . THR A 1 89 ? 15.814 -2.832 -17.026 1.00 92.56 89 THR A C 1
ATOM 740 O O . THR A 1 89 ? 14.920 -3.389 -16.392 1.00 92.56 89 THR A O 1
ATOM 743 N N . ALA A 1 90 ? 15.694 -2.570 -18.332 1.00 90.44 90 ALA A N 1
ATOM 744 C CA . ALA A 1 90 ? 14.516 -2.946 -19.112 1.00 90.44 90 ALA A CA 1
ATOM 745 C C . ALA A 1 90 ? 14.257 -4.462 -19.056 1.00 90.44 90 ALA A C 1
ATOM 747 O O . ALA A 1 90 ? 13.147 -4.895 -18.731 1.00 90.44 90 ALA A O 1
ATOM 748 N N . LEU A 1 91 ? 15.294 -5.274 -19.288 1.00 88.94 91 LEU A N 1
ATOM 749 C CA . LEU A 1 91 ? 15.198 -6.733 -19.190 1.00 88.94 91 LEU A CA 1
ATOM 750 C C . LEU A 1 91 ? 14.809 -7.193 -17.784 1.00 88.94 91 LEU A C 1
ATOM 752 O O . LEU A 1 91 ? 13.929 -8.043 -17.636 1.00 88.94 91 LEU A O 1
ATOM 756 N N . PHE A 1 92 ? 15.429 -6.617 -16.752 1.00 93.62 92 PHE A N 1
ATOM 757 C CA . PHE A 1 92 ? 15.125 -6.936 -15.363 1.00 93.62 92 PHE A CA 1
ATOM 758 C C . PHE A 1 92 ? 13.663 -6.646 -15.024 1.00 93.62 92 PHE A C 1
ATOM 760 O O . PHE A 1 92 ? 13.001 -7.508 -14.455 1.00 93.62 92 PHE A O 1
ATOM 767 N N . LEU A 1 93 ? 13.134 -5.474 -15.389 1.00 92.56 93 LEU A N 1
ATOM 768 C CA . LEU A 1 93 ? 11.748 -5.100 -15.094 1.00 92.56 93 LEU A CA 1
ATOM 769 C C . LEU A 1 93 ? 10.747 -6.050 -15.761 1.00 92.56 93 LEU A C 1
ATOM 771 O O . LEU A 1 93 ? 9.796 -6.499 -15.112 1.00 92.56 93 LEU A O 1
ATOM 775 N N . ILE A 1 94 ? 10.989 -6.410 -17.025 1.00 88.62 94 ILE A N 1
ATOM 776 C CA . ILE A 1 94 ? 10.163 -7.389 -17.739 1.00 88.62 94 ILE A CA 1
ATOM 777 C C . ILE A 1 94 ? 10.246 -8.741 -17.029 1.00 88.62 94 ILE A C 1
ATOM 779 O O . ILE A 1 94 ? 9.211 -9.269 -16.622 1.00 88.62 94 ILE A O 1
ATOM 783 N N . ALA A 1 95 ? 11.447 -9.277 -16.810 1.00 88.50 95 ALA A N 1
ATOM 784 C CA . ALA A 1 95 ? 11.635 -10.582 -16.180 1.00 88.50 95 ALA A CA 1
ATOM 785 C C . ALA A 1 95 ? 11.032 -10.634 -14.766 1.00 88.50 95 ALA A C 1
ATOM 787 O O . ALA A 1 95 ? 10.279 -11.553 -14.441 1.00 88.50 95 ALA A O 1
ATOM 788 N N . PHE A 1 96 ? 11.296 -9.616 -13.943 1.00 91.88 96 PHE A N 1
ATOM 789 C CA . PHE A 1 96 ? 10.797 -9.499 -12.575 1.00 91.88 96 PHE A CA 1
ATOM 790 C C . PHE A 1 96 ? 9.270 -9.558 -12.522 1.00 91.88 96 PHE A C 1
ATOM 792 O O . PHE A 1 96 ? 8.723 -10.307 -11.710 1.00 91.88 96 PHE A O 1
ATOM 799 N N . SER A 1 97 ? 8.583 -8.845 -13.417 1.00 91.25 97 SER A N 1
ATOM 800 C CA . SER A 1 97 ? 7.116 -8.779 -13.460 1.00 91.25 97 SER A CA 1
ATOM 801 C C . SER A 1 97 ? 6.417 -10.129 -13.724 1.00 91.25 97 SER A C 1
ATOM 803 O O . SER A 1 97 ? 5.231 -10.298 -13.415 1.00 91.25 97 SER A O 1
ATOM 805 N N . TRP A 1 98 ? 7.147 -11.109 -14.265 1.00 89.38 98 TRP A N 1
ATOM 806 C CA . TRP A 1 98 ? 6.671 -12.477 -14.501 1.00 89.38 98 TRP A CA 1
ATOM 807 C C . TRP A 1 98 ? 7.003 -13.445 -13.361 1.00 89.38 98 TRP A C 1
ATOM 809 O O . TRP A 1 98 ? 6.519 -14.576 -13.339 1.00 89.38 98 TRP A O 1
ATOM 819 N N . THR A 1 99 ? 7.794 -13.022 -12.375 1.00 91.88 99 THR A N 1
ATOM 820 C CA . THR A 1 99 ? 8.181 -13.893 -11.262 1.00 91.88 99 THR A CA 1
ATOM 821 C C . THR A 1 99 ? 7.042 -14.119 -10.264 1.00 91.88 99 THR A C 1
ATOM 823 O O . THR A 1 99 ? 6.197 -13.255 -10.016 1.00 91.88 99 THR A O 1
ATOM 826 N N . LYS A 1 100 ? 7.084 -15.263 -9.563 1.00 90.88 100 LYS A N 1
ATOM 827 C CA . LYS A 1 100 ? 6.214 -15.513 -8.398 1.00 90.88 100 LYS A CA 1
ATOM 828 C C . LYS A 1 100 ? 6.407 -14.460 -7.299 1.00 90.88 100 LYS A C 1
ATOM 830 O O . LYS A 1 100 ? 5.446 -14.118 -6.620 1.00 90.88 100 LYS A O 1
ATOM 835 N N . LYS A 1 101 ? 7.624 -13.919 -7.136 1.00 91.56 101 LYS A N 1
ATOM 836 C CA . LYS A 1 101 ? 7.926 -12.863 -6.152 1.00 91.56 101 LYS A CA 1
ATOM 837 C C . LYS A 1 101 ? 7.152 -11.574 -6.445 1.00 91.56 101 LYS A C 1
ATOM 839 O O . LYS A 1 101 ? 6.645 -10.963 -5.507 1.00 91.56 101 LYS A O 1
ATOM 844 N N . PHE A 1 102 ? 7.005 -11.196 -7.714 1.00 91.56 102 PHE A N 1
ATOM 845 C CA . PHE A 1 102 ? 6.180 -10.050 -8.095 1.00 91.56 102 PHE A CA 1
ATOM 846 C C . PHE A 1 102 ? 4.719 -10.251 -7.674 1.00 91.56 102 PHE A C 1
ATOM 848 O O . PHE A 1 102 ? 4.157 -9.431 -6.950 1.00 91.56 102 PHE A O 1
ATOM 855 N N . LYS A 1 103 ? 4.140 -11.405 -8.025 1.00 89.31 103 LYS A N 1
ATOM 856 C CA . LYS A 1 103 ? 2.748 -11.730 -7.685 1.00 89.31 103 LYS A CA 1
ATOM 857 C C . LYS A 1 103 ? 2.498 -11.832 -6.177 1.00 89.31 103 LYS A C 1
ATOM 859 O O . LYS A 1 103 ? 1.515 -11.294 -5.690 1.00 89.31 103 LYS A O 1
ATOM 864 N N . LEU A 1 104 ? 3.357 -12.547 -5.454 1.00 89.06 104 LEU A N 1
ATOM 865 C CA . LEU A 1 104 ? 3.098 -12.946 -4.066 1.00 89.06 104 LEU A CA 1
ATOM 866 C C . LEU A 1 104 ? 3.665 -11.986 -3.016 1.00 89.06 104 LEU A C 1
ATOM 868 O O . LEU A 1 104 ? 3.260 -12.065 -1.864 1.00 89.06 104 LEU A O 1
ATOM 872 N N . LYS A 1 105 ? 4.619 -11.116 -3.374 1.00 90.50 105 LYS A N 1
ATOM 873 C CA . LYS A 1 105 ? 5.242 -10.176 -2.424 1.00 90.50 105 LYS A CA 1
ATOM 874 C C . LYS A 1 105 ? 5.112 -8.725 -2.861 1.00 90.50 105 LYS A C 1
ATOM 876 O O . LYS A 1 105 ? 4.715 -7.892 -2.058 1.00 90.50 105 LYS A O 1
ATOM 881 N N . PHE A 1 106 ? 5.444 -8.413 -4.113 1.00 90.44 106 PHE A N 1
ATOM 882 C CA . PHE A 1 106 ? 5.456 -7.024 -4.579 1.00 90.44 106 PHE A CA 1
ATOM 883 C C . PHE A 1 106 ? 4.048 -6.427 -4.649 1.00 90.44 106 PHE A C 1
ATOM 885 O O . PHE A 1 106 ? 3.828 -5.350 -4.103 1.00 90.44 106 PHE A O 1
ATOM 892 N N . ILE A 1 107 ? 3.091 -7.139 -5.256 1.00 89.12 107 ILE A N 1
ATOM 893 C CA . ILE A 1 107 ? 1.708 -6.655 -5.369 1.00 89.12 107 ILE A CA 1
ATOM 894 C C . ILE A 1 107 ? 1.060 -6.461 -3.994 1.00 89.12 107 ILE A C 1
ATOM 896 O O . ILE A 1 107 ? 0.624 -5.340 -3.739 1.00 89.12 107 ILE A O 1
ATOM 900 N N . PRO A 1 108 ? 1.050 -7.459 -3.083 1.00 83.75 108 PRO A N 1
ATOM 901 C CA . PRO A 1 108 ? 0.483 -7.259 -1.752 1.00 83.75 108 PRO A CA 1
ATOM 902 C C . PRO A 1 108 ? 1.142 -6.103 -1.002 1.00 83.75 108 PRO A C 1
ATOM 904 O O . PRO A 1 108 ? 0.441 -5.304 -0.401 1.00 83.75 108 PRO A O 1
ATOM 907 N N . LYS A 1 109 ? 2.469 -5.948 -1.103 1.00 84.00 109 LYS A N 1
ATOM 908 C CA . LYS A 1 109 ? 3.191 -4.845 -0.454 1.00 84.00 109 LYS A CA 1
ATOM 909 C C . LYS A 1 109 ? 2.775 -3.471 -0.988 1.00 84.00 109 LYS A C 1
ATOM 911 O O . LYS A 1 109 ? 2.644 -2.532 -0.207 1.00 84.00 109 LYS A O 1
ATOM 916 N N . ILE A 1 110 ? 2.577 -3.330 -2.301 1.00 83.50 110 ILE A N 1
ATOM 917 C CA . ILE A 1 110 ? 2.080 -2.073 -2.876 1.00 83.50 110 ILE A CA 1
ATOM 918 C C . ILE A 1 110 ? 0.629 -1.834 -2.467 1.00 83.50 110 ILE A C 1
ATOM 920 O O . ILE A 1 110 ? 0.309 -0.730 -2.033 1.00 83.50 110 ILE A O 1
ATOM 924 N N . GLU A 1 111 ? -0.236 -2.847 -2.558 1.00 78.56 111 GLU A N 1
ATOM 925 C CA . GLU A 1 111 ? -1.627 -2.731 -2.109 1.00 78.56 111 GLU A CA 1
ATOM 926 C C . GLU A 1 111 ? -1.702 -2.331 -0.633 1.00 78.56 111 GLU A C 1
ATOM 928 O O . GLU A 1 111 ? -2.476 -1.447 -0.280 1.00 78.56 111 GLU A O 1
ATOM 933 N N . GLU A 1 112 ? -0.867 -2.915 0.221 1.00 70.88 112 GLU A N 1
ATOM 934 C CA . GLU A 1 112 ? -0.747 -2.554 1.629 1.00 70.88 112 GLU A CA 1
ATOM 935 C C . GLU A 1 112 ? -0.282 -1.103 1.788 1.00 70.88 112 GLU A C 1
ATOM 937 O O . GLU A 1 112 ? -0.921 -0.337 2.498 1.00 70.88 112 GLU A O 1
ATOM 942 N N . SER A 1 113 ? 0.756 -0.673 1.065 1.00 71.69 113 SER A N 1
ATOM 943 C CA . SER A 1 113 ? 1.239 0.715 1.129 1.00 71.69 113 SER A CA 1
ATOM 944 C C . SER A 1 113 ? 0.204 1.748 0.671 1.00 71.69 113 SER A C 1
ATOM 946 O O . SER A 1 113 ? 0.150 2.841 1.223 1.00 71.69 113 SER A O 1
ATOM 948 N N . LEU A 1 114 ? -0.639 1.399 -0.306 1.00 66.19 114 LEU A N 1
ATOM 949 C CA . LEU A 1 114 ? -1.707 2.263 -0.813 1.00 66.19 114 LEU A CA 1
ATOM 950 C C . LEU A 1 114 ? -2.940 2.255 0.097 1.00 66.19 114 LEU A C 1
ATOM 952 O O . LEU A 1 114 ? -3.671 3.242 0.153 1.00 66.19 114 LEU A O 1
ATOM 956 N N . ASN A 1 115 ? -3.194 1.143 0.790 1.00 59.50 115 ASN A N 1
ATOM 957 C CA . ASN A 1 115 ? -4.308 1.019 1.727 1.00 59.50 115 ASN A CA 1
ATOM 958 C C . ASN A 1 115 ? -3.945 1.477 3.147 1.00 59.50 115 ASN A C 1
ATOM 960 O O . ASN A 1 115 ? -4.859 1.756 3.921 1.00 59.50 115 ASN A O 1
ATOM 964 N N . ARG A 1 116 ? -2.656 1.616 3.486 1.00 58.56 116 ARG A N 1
ATOM 965 C CA . ARG A 1 116 ? -2.194 2.297 4.700 1.00 58.56 116 ARG A CA 1
ATOM 966 C C . ARG A 1 116 ? -2.543 3.778 4.594 1.00 58.56 116 ARG A C 1
ATOM 968 O O . ARG A 1 116 ? -1.752 4.608 4.151 1.00 58.56 116 ARG A O 1
ATOM 975 N N . LYS A 1 117 ? -3.760 4.128 5.003 1.00 60.47 117 LYS A N 1
ATOM 976 C CA . LYS A 1 117 ? -4.059 5.513 5.344 1.00 60.47 117 LYS A CA 1
ATOM 977 C C . LYS A 1 117 ? -3.266 5.856 6.594 1.00 60.47 117 LYS A C 1
ATOM 979 O O . LYS A 1 117 ? -3.462 5.246 7.640 1.00 60.47 117 LYS A O 1
ATOM 984 N N . ASN A 1 118 ? -2.390 6.846 6.477 1.00 61.44 118 ASN A N 1
ATOM 985 C CA . ASN A 1 118 ? -1.772 7.467 7.637 1.00 61.44 118 ASN A CA 1
ATOM 986 C C . ASN A 1 118 ? -2.870 8.235 8.367 1.00 61.44 118 ASN A C 1
ATOM 988 O O . ASN A 1 118 ? -3.235 9.338 7.955 1.00 61.44 118 ASN A O 1
ATOM 992 N N . PHE A 1 119 ? -3.436 7.625 9.404 1.00 73.31 119 PHE A N 1
ATOM 993 C CA . PHE A 1 119 ? -4.317 8.324 10.322 1.00 73.31 119 PHE A CA 1
ATOM 994 C C . PHE A 1 119 ? -3.506 9.446 10.970 1.00 73.31 119 PHE A C 1
ATOM 996 O O . PHE A 1 119 ? -2.572 9.194 11.726 1.00 73.31 119 PHE A O 1
ATOM 1003 N N . LYS A 1 120 ? -3.803 10.691 10.597 1.00 76.12 120 LYS A N 1
ATOM 1004 C CA . LYS A 1 120 ? -3.142 11.859 11.170 1.00 76.12 120 LYS A CA 1
ATOM 1005 C C . LYS A 1 120 ? -3.923 12.314 12.381 1.00 76.12 120 LYS A C 1
ATOM 1007 O O . LYS A 1 120 ? -5.125 12.570 12.289 1.00 76.12 120 LYS A O 1
ATOM 1012 N N . VAL A 1 121 ? -3.219 12.426 13.498 1.00 81.00 121 VAL A N 1
ATOM 1013 C CA . VAL A 1 121 ? -3.750 13.089 14.681 1.00 81.00 121 VAL A CA 1
ATOM 1014 C C . VAL A 1 121 ? -3.977 14.564 14.353 1.00 81.00 121 VAL A C 1
ATOM 1016 O O . VAL A 1 121 ? -3.092 15.238 13.821 1.00 81.00 121 VAL A O 1
ATOM 1019 N N . ARG A 1 122 ? -5.176 15.038 14.670 1.00 82.06 122 ARG A N 1
ATOM 1020 C CA . ARG A 1 122 ? -5.635 16.411 14.529 1.00 82.06 122 ARG A CA 1
ATOM 1021 C C . ARG A 1 122 ? -4.684 17.374 15.259 1.00 82.06 122 ARG A C 1
ATOM 1023 O O . ARG A 1 122 ? -4.136 17.048 16.313 1.00 82.06 122 ARG A O 1
ATOM 1030 N N . LYS A 1 123 ? -4.437 18.553 14.684 1.00 80.62 123 LYS A N 1
ATOM 1031 C CA . LYS A 1 123 ? -3.480 19.528 15.247 1.00 80.62 123 LYS A CA 1
ATOM 1032 C C . LYS A 1 123 ? -4.092 20.436 16.312 1.00 80.62 123 LYS A C 1
ATOM 1034 O O . LYS A 1 123 ? -3.374 20.864 17.205 1.00 80.62 123 LYS A O 1
ATOM 1039 N N . ASP A 1 124 ? -5.386 20.717 16.205 1.00 82.06 124 ASP A N 1
ATOM 1040 C CA . ASP A 1 124 ? -6.158 21.627 17.060 1.00 82.06 124 ASP A CA 1
ATOM 1041 C C . ASP A 1 124 ? -6.696 20.982 18.347 1.00 82.06 124 ASP A C 1
ATOM 1043 O O . ASP A 1 124 ? -7.342 21.658 19.141 1.00 82.06 124 ASP A O 1
ATOM 1047 N N . ILE A 1 125 ? -6.419 19.697 18.591 1.00 83.38 125 ILE A N 1
ATOM 1048 C CA . ILE A 1 125 ? -6.831 19.041 19.838 1.00 83.38 125 ILE A CA 1
ATOM 1049 C C . ILE A 1 125 ? -5.877 19.346 20.987 1.00 83.38 125 ILE A C 1
ATOM 1051 O O . ILE A 1 125 ? -4.653 19.256 20.854 1.00 83.38 125 ILE A O 1
ATOM 1055 N N . ASP A 1 126 ? -6.452 19.597 22.161 1.00 87.44 126 ASP A N 1
ATOM 1056 C CA . ASP A 1 126 ? -5.702 19.587 23.408 1.00 87.44 126 ASP A CA 1
ATOM 1057 C C . ASP A 1 126 ? -5.389 18.137 23.807 1.00 87.44 126 ASP A C 1
ATOM 1059 O O . ASP A 1 126 ? -6.170 17.426 24.445 1.00 87.44 126 ASP A O 1
ATOM 1063 N N . LYS A 1 127 ? -4.203 17.689 23.394 1.00 86.94 127 LYS A N 1
ATOM 1064 C CA . LYS A 1 127 ? -3.694 16.338 23.653 1.00 86.94 127 LYS A CA 1
ATOM 1065 C C . LYS A 1 127 ? -3.633 16.014 25.143 1.00 86.94 127 LYS A C 1
ATOM 1067 O O . LYS A 1 127 ? -3.870 14.867 25.515 1.00 86.94 127 LYS A O 1
ATOM 1072 N N . LYS A 1 128 ? -3.328 17.009 25.983 1.00 87.00 128 LYS A N 1
ATOM 1073 C CA . LYS A 1 128 ? -3.227 16.834 27.433 1.00 87.00 128 LYS A CA 1
ATOM 1074 C C . LYS A 1 128 ? -4.612 16.616 28.032 1.00 87.00 128 LYS A C 1
ATOM 1076 O O . LYS A 1 128 ? -4.798 15.673 28.793 1.00 87.00 128 LYS A O 1
ATOM 1081 N N . GLN A 1 129 ? -5.597 17.405 27.604 1.00 89.06 129 GLN A N 1
ATOM 1082 C CA . GLN A 1 129 ? -6.985 17.228 28.030 1.00 89.06 129 GLN A CA 1
ATOM 1083 C C . GLN A 1 129 ? -7.546 15.856 27.628 1.00 89.06 129 GLN A C 1
ATOM 1085 O O . GLN A 1 129 ? -8.265 15.227 28.404 1.00 89.06 129 GLN A O 1
ATOM 1090 N N . ILE A 1 130 ? -7.221 15.374 26.424 1.00 87.75 130 ILE A N 1
ATOM 1091 C CA . ILE A 1 130 ? -7.603 14.031 25.966 1.00 87.75 130 ILE A CA 1
ATOM 1092 C C . ILE A 1 130 ? -6.957 12.971 26.859 1.00 87.75 130 ILE A C 1
ATOM 1094 O O . ILE A 1 130 ? -7.664 12.111 27.384 1.00 87.75 130 ILE A O 1
ATOM 1098 N N . LEU A 1 131 ? -5.644 13.056 27.079 1.00 88.25 131 LEU A N 1
ATOM 1099 C CA . LEU A 1 131 ? -4.913 12.119 27.928 1.00 88.25 131 LEU A CA 1
ATOM 1100 C C . LEU A 1 131 ? -5.535 12.031 29.331 1.00 88.25 131 LEU A C 1
ATOM 1102 O O . LEU A 1 131 ? -5.929 10.947 29.758 1.00 88.25 131 LEU A O 1
ATOM 1106 N N . GLU A 1 132 ? -5.725 13.175 29.992 1.00 88.69 132 GLU A N 1
ATOM 1107 C CA . GLU A 1 132 ? -6.330 13.262 31.326 1.00 88.69 132 GLU A CA 1
ATOM 1108 C C . GLU A 1 132 ? -7.759 12.708 31.345 1.00 88.69 132 GLU A C 1
ATOM 1110 O O . GLU A 1 132 ? -8.132 11.967 32.252 1.00 88.69 132 GLU A O 1
ATOM 1115 N N . ARG A 1 133 ? -8.575 13.013 30.327 1.00 89.56 133 ARG A N 1
ATOM 1116 C CA . ARG A 1 133 ? -9.960 12.526 30.236 1.00 89.56 133 ARG A CA 1
ATOM 1117 C C . ARG A 1 133 ? -10.021 11.000 30.204 1.00 89.56 133 ARG A C 1
ATOM 1119 O O . ARG A 1 133 ? -10.845 10.419 30.909 1.00 89.56 133 ARG A O 1
ATOM 1126 N N . TYR A 1 134 ? -9.205 10.359 29.369 1.00 88.12 134 TYR A N 1
ATOM 1127 C CA . TYR A 1 134 ? -9.239 8.904 29.194 1.00 88.12 134 TYR A CA 1
ATOM 1128 C C . TYR A 1 134 ? -8.538 8.157 30.340 1.00 88.12 134 TYR A C 1
ATOM 1130 O O . TYR A 1 134 ? -8.976 7.061 30.695 1.00 88.12 134 TYR A O 1
ATOM 1138 N N . GLN A 1 135 ? -7.544 8.779 30.985 1.00 85.88 135 GLN A N 1
ATOM 1139 C CA . GLN A 1 135 ? -6.941 8.286 32.229 1.00 85.88 135 GLN A CA 1
ATOM 1140 C C . GLN A 1 135 ? -7.916 8.362 33.412 1.00 85.88 135 GLN A C 1
ATOM 1142 O O . GLN A 1 135 ? -8.162 7.352 34.063 1.00 85.88 135 GLN A O 1
ATOM 1147 N N . ASN A 1 136 ? -8.552 9.516 33.649 1.00 86.94 136 ASN A N 1
ATOM 1148 C CA . ASN A 1 136 ? -9.486 9.710 34.769 1.00 86.94 136 ASN A CA 1
ATOM 1149 C C . ASN A 1 136 ? -10.717 8.801 34.681 1.00 86.94 136 ASN A C 1
ATOM 1151 O O . ASN A 1 136 ? -11.277 8.398 35.697 1.00 86.94 136 ASN A O 1
ATOM 1155 N N . LYS A 1 137 ? -11.147 8.470 33.460 1.00 85.94 137 LYS A N 1
ATOM 1156 C CA . LYS A 1 137 ? -12.239 7.519 33.220 1.00 85.94 137 LYS A CA 1
ATOM 1157 C C . LYS A 1 137 ? -11.815 6.053 33.344 1.00 85.94 137 LYS A C 1
ATOM 1159 O O . LYS A 1 137 ? -12.669 5.178 33.248 1.00 85.94 137 LYS A O 1
ATOM 1164 N N . ASN A 1 138 ? -10.527 5.785 33.556 1.00 86.56 138 ASN A N 1
ATOM 1165 C CA . ASN A 1 138 ? -9.945 4.450 33.638 1.00 86.56 138 ASN A CA 1
ATOM 1166 C C . ASN A 1 138 ? -10.220 3.586 32.389 1.00 86.56 138 ASN A C 1
ATOM 1168 O O . ASN A 1 138 ? -10.404 2.378 32.493 1.00 86.56 138 ASN A O 1
ATOM 1172 N N . PHE A 1 139 ? -10.273 4.194 31.197 1.00 88.56 139 PHE A N 1
ATOM 1173 C CA . PHE A 1 139 ? -10.562 3.478 29.940 1.00 88.56 139 PHE A CA 1
ATOM 1174 C C . PHE A 1 139 ? -9.343 2.757 29.362 1.00 88.56 139 PHE A C 1
ATOM 1176 O O . PHE A 1 139 ? -9.478 1.936 28.455 1.00 88.56 139 PHE A O 1
ATOM 1183 N N . ILE A 1 140 ? -8.160 3.054 29.891 1.00 89.25 140 ILE A N 1
ATOM 1184 C CA . ILE A 1 140 ? -6.875 2.545 29.424 1.00 89.25 140 ILE A CA 1
ATOM 1185 C C . ILE A 1 140 ? -6.191 1.883 30.608 1.00 89.25 140 ILE A C 1
ATOM 1187 O O . ILE A 1 140 ? -6.192 2.445 31.701 1.00 89.25 140 ILE A O 1
ATOM 1191 N N . HIS A 1 141 ? -5.633 0.697 30.391 1.00 90.12 141 HIS A N 1
ATOM 1192 C CA . HIS A 1 141 ? -4.892 -0.007 31.430 1.00 90.12 141 HIS A CA 1
ATOM 1193 C C . HIS A 1 141 ? -3.628 0.777 31.807 1.00 90.12 141 HIS A C 1
ATOM 1195 O O . HIS A 1 141 ? -2.961 1.347 30.940 1.00 90.12 141 HIS A O 1
ATOM 1201 N N . GLU A 1 142 ? -3.262 0.763 33.087 1.00 88.38 142 GLU A N 1
ATOM 1202 C CA . GLU A 1 142 ? -2.137 1.535 33.634 1.00 88.38 142 GLU A CA 1
ATOM 1203 C C . GLU A 1 142 ? -0.805 1.267 32.915 1.00 88.38 142 GLU A C 1
ATOM 1205 O O . GLU A 1 142 ? -0.025 2.182 32.652 1.00 88.38 142 GLU A O 1
ATOM 1210 N N . THR A 1 143 ? -0.585 0.022 32.488 1.00 90.25 143 THR A N 1
ATOM 1211 C CA . THR A 1 143 ? 0.619 -0.396 31.749 1.00 90.25 143 THR A CA 1
ATOM 1212 C C . THR A 1 143 ? 0.698 0.165 30.329 1.00 90.25 143 THR A C 1
ATOM 1214 O O . THR A 1 143 ? 1.739 0.051 29.693 1.00 90.25 143 THR A O 1
ATOM 1217 N N . SER A 1 144 ? -0.392 0.726 29.801 1.00 92.56 144 SER A N 1
ATOM 1218 C CA . SER A 1 144 ? -0.475 1.265 28.440 1.00 92.56 144 SER A CA 1
ATOM 1219 C C . SER A 1 144 ? -0.498 2.793 28.394 1.00 92.56 144 SER A C 1
ATOM 1221 O O . SER A 1 144 ? -0.647 3.353 27.311 1.00 92.56 144 SER A O 1
ATOM 1223 N N . PHE A 1 145 ? -0.346 3.488 29.527 1.00 91.31 145 PHE A N 1
ATOM 1224 C CA . PHE A 1 145 ? -0.391 4.954 29.557 1.00 91.31 145 PHE A CA 1
ATOM 1225 C C . PHE A 1 145 ? 0.737 5.616 28.758 1.00 91.31 145 PHE A C 1
ATOM 1227 O O . PHE A 1 145 ? 0.456 6.550 28.010 1.00 91.31 145 PHE A O 1
ATOM 1234 N N . GLU A 1 146 ? 1.974 5.116 28.852 1.00 91.88 146 GLU A N 1
ATOM 1235 C CA . GLU A 1 146 ? 3.104 5.646 28.068 1.00 91.88 146 GLU A CA 1
ATOM 1236 C C . GLU A 1 146 ? 2.858 5.462 26.560 1.00 91.88 146 GLU A C 1
ATOM 1238 O O . GLU A 1 146 ? 2.987 6.405 25.779 1.00 91.88 146 GLU A O 1
ATOM 1243 N N . ASP A 1 147 ? 2.427 4.265 26.147 1.00 92.81 147 ASP A N 1
ATOM 1244 C CA . ASP A 1 147 ? 2.110 3.967 24.747 1.00 92.81 147 ASP A CA 1
ATOM 1245 C C . ASP A 1 147 ? 0.925 4.804 24.237 1.00 92.81 147 ASP A C 1
ATOM 1247 O O . ASP A 1 147 ? 0.933 5.276 23.099 1.00 92.81 147 ASP A O 1
ATOM 1251 N N . PHE A 1 148 ? -0.076 5.068 25.078 1.00 92.44 148 PHE A N 1
ATOM 1252 C CA . PHE A 1 148 ? -1.194 5.933 24.714 1.00 92.44 148 PHE A CA 1
ATOM 1253 C C . PHE A 1 148 ? -0.787 7.405 24.568 1.00 92.44 148 PHE A C 1
ATOM 1255 O O . PHE A 1 148 ? -1.238 8.082 23.642 1.00 92.44 148 PHE A O 1
ATOM 1262 N N . GLU A 1 149 ? 0.100 7.909 25.427 1.00 91.56 149 GLU A N 1
ATOM 1263 C CA . GLU A 1 149 ? 0.653 9.255 25.274 1.00 91.56 149 GLU A CA 1
ATOM 1264 C C . GLU A 1 149 ? 1.432 9.382 23.954 1.00 91.56 149 GLU A C 1
ATOM 1266 O O . GLU A 1 149 ? 1.205 10.322 23.183 1.00 91.56 149 GLU A O 1
ATOM 1271 N N . LEU A 1 150 ? 2.294 8.406 23.645 1.00 90.12 150 LEU A N 1
ATOM 1272 C CA . LEU A 1 150 ? 3.023 8.347 22.373 1.00 90.12 150 LEU A CA 1
ATOM 1273 C C . LEU A 1 150 ? 2.062 8.323 21.178 1.00 90.12 150 LEU A C 1
ATOM 1275 O O . LEU A 1 150 ? 2.258 9.070 20.215 1.00 90.12 150 LEU A O 1
ATOM 1279 N N . PHE A 1 151 ? 0.986 7.544 21.268 1.00 89.94 151 PHE A N 1
ATOM 1280 C CA . PHE A 1 151 ? -0.050 7.458 20.243 1.00 89.94 151 PHE A CA 1
ATOM 1281 C C . PHE A 1 151 ? -0.715 8.812 19.952 1.00 89.94 151 PHE A C 1
ATOM 1283 O O . PHE A 1 151 ? -0.750 9.241 18.796 1.00 89.94 151 PHE A O 1
ATOM 1290 N N . ILE A 1 152 ? -1.170 9.547 20.976 1.00 88.38 152 ILE A N 1
ATOM 1291 C CA . ILE A 1 152 ? -1.772 10.889 20.802 1.00 88.38 152 ILE A CA 1
ATOM 1292 C C . ILE A 1 152 ? -0.739 11.890 20.251 1.00 88.38 152 ILE A C 1
ATOM 1294 O O . ILE A 1 152 ? -1.051 12.824 19.500 1.00 88.38 152 ILE A O 1
ATOM 1298 N N . GLN A 1 153 ? 0.536 11.712 20.588 1.00 86.25 153 GLN A N 1
ATOM 1299 C CA . GLN A 1 153 ? 1.620 12.522 20.037 1.00 86.25 153 GLN A CA 1
ATOM 1300 C C . GLN A 1 153 ? 1.981 12.154 18.589 1.00 86.25 153 GLN A C 1
ATOM 1302 O O . GLN A 1 153 ? 2.816 12.840 17.998 1.00 86.25 153 GLN A O 1
ATOM 1307 N N . ASN A 1 154 ? 1.322 11.151 17.995 1.00 83.94 154 ASN A N 1
ATOM 1308 C CA . ASN A 1 154 ? 1.639 10.592 16.681 1.00 83.94 154 ASN A CA 1
ATOM 1309 C C . ASN A 1 154 ? 3.090 10.075 16.609 1.00 83.94 154 ASN A C 1
ATOM 1311 O O . ASN A 1 154 ? 3.787 10.250 15.607 1.00 83.94 154 ASN A O 1
ATOM 1315 N N . ARG A 1 155 ? 3.560 9.489 17.714 1.00 83.50 155 ARG A N 1
ATOM 1316 C CA . ARG A 1 155 ? 4.865 8.840 17.865 1.00 83.50 155 ARG A CA 1
ATOM 1317 C C . ARG A 1 155 ? 4.691 7.317 17.851 1.00 83.50 155 ARG A C 1
ATOM 1319 O O . ARG A 1 155 ? 3.613 6.827 18.181 1.00 83.50 155 ARG A O 1
ATOM 1326 N N . PRO A 1 156 ? 5.728 6.558 17.460 1.00 82.31 156 PRO A N 1
ATOM 1327 C CA . PRO A 1 156 ? 5.655 5.102 17.464 1.00 82.31 156 PRO A CA 1
ATOM 1328 C C . PRO A 1 156 ? 5.463 4.567 18.889 1.00 82.31 156 PRO A C 1
ATOM 1330 O O . PRO A 1 156 ? 6.210 4.942 19.793 1.00 82.31 156 PRO A O 1
ATOM 1333 N N . ILE A 1 157 ? 4.483 3.680 19.056 1.00 88.31 157 ILE A N 1
ATOM 1334 C CA . ILE A 1 157 ? 4.238 2.937 20.297 1.00 88.31 157 ILE A CA 1
ATOM 1335 C C . ILE A 1 157 ? 5.137 1.697 20.359 1.00 88.31 157 ILE A C 1
ATOM 1337 O O . ILE A 1 157 ? 5.513 1.138 19.325 1.00 88.31 157 ILE A O 1
ATOM 1341 N N . LYS A 1 158 ? 5.494 1.268 21.570 1.00 88.25 158 LYS A N 1
ATOM 1342 C CA . LYS A 1 158 ? 6.280 0.053 21.826 1.00 88.25 158 LYS A CA 1
ATOM 1343 C C . LYS A 1 158 ? 5.370 -1.167 21.915 1.00 88.25 158 LYS A C 1
ATOM 1345 O O . LYS A 1 158 ? 5.700 -2.211 21.358 1.00 88.25 158 LYS A O 1
ATOM 1350 N N . ASN A 1 159 ? 4.225 -1.024 22.583 1.00 90.19 159 ASN A N 1
ATOM 1351 C CA . ASN A 1 159 ? 3.239 -2.087 22.757 1.00 90.19 159 ASN A CA 1
ATOM 1352 C C . ASN A 1 159 ? 1.848 -1.629 22.323 1.00 90.19 159 ASN A C 1
ATOM 1354 O O . ASN A 1 159 ? 1.559 -0.437 22.240 1.00 90.19 159 ASN A O 1
ATOM 1358 N N . LYS A 1 160 ? 0.963 -2.599 22.075 1.00 90.81 160 LYS A N 1
ATOM 1359 C CA . LYS A 1 160 ? -0.454 -2.309 21.853 1.00 90.81 160 LYS A CA 1
ATOM 1360 C C . LYS A 1 160 ? -1.084 -1.751 23.127 1.00 90.81 160 LYS A C 1
ATOM 1362 O O . LYS A 1 160 ? -0.833 -2.245 24.224 1.00 90.81 160 LYS A O 1
ATOM 1367 N N . ILE A 1 161 ? -1.951 -0.763 22.954 1.00 91.56 161 ILE A N 1
ATOM 1368 C CA . ILE A 1 161 ? -2.667 -0.091 24.033 1.00 91.56 161 ILE A CA 1
ATOM 1369 C C . ILE A 1 161 ? -3.816 -0.983 24.502 1.00 91.56 161 ILE A C 1
ATOM 1371 O O . ILE A 1 161 ? -4.686 -1.355 23.713 1.00 91.56 161 ILE A O 1
ATOM 1375 N N . ILE A 1 162 ? -3.838 -1.317 25.788 1.00 90.50 162 ILE A N 1
ATOM 1376 C CA . ILE A 1 162 ? -4.905 -2.114 26.390 1.00 90.50 162 ILE A CA 1
ATOM 1377 C C . ILE A 1 162 ? -6.077 -1.189 26.732 1.00 90.50 162 ILE A C 1
ATOM 1379 O O . ILE A 1 162 ? -5.974 -0.300 27.580 1.00 90.50 162 ILE A O 1
ATOM 1383 N N . TRP A 1 163 ? -7.197 -1.412 26.055 1.00 90.00 163 TRP A N 1
ATOM 1384 C CA . TRP A 1 163 ? -8.462 -0.715 26.235 1.00 90.00 163 TRP A CA 1
ATOM 1385 C C . TRP A 1 163 ? -9.385 -1.520 27.150 1.00 90.00 163 TRP A C 1
ATOM 1387 O O . TRP A 1 163 ? -9.639 -2.698 26.894 1.00 90.00 163 TRP A O 1
ATOM 1397 N N . GLN A 1 164 ? -9.913 -0.886 28.194 1.00 87.19 164 GLN A N 1
ATOM 1398 C CA . GLN A 1 164 ? -10.643 -1.556 29.277 1.00 87.19 164 GLN A CA 1
ATOM 1399 C C . GLN A 1 164 ? -11.973 -0.881 29.646 1.00 87.19 164 GLN A C 1
ATOM 1401 O O . GLN A 1 164 ? -12.538 -1.162 30.700 1.00 87.19 164 GLN A O 1
ATOM 1406 N N . ASP A 1 165 ? -12.508 -0.001 28.794 1.00 83.94 165 ASP A N 1
ATOM 1407 C CA . ASP A 1 165 ? -13.818 0.619 29.037 1.00 83.94 165 ASP A CA 1
ATOM 1408 C C . ASP A 1 165 ? -14.951 -0.418 29.074 1.00 83.94 165 ASP A C 1
ATOM 1410 O O . ASP A 1 165 ? -15.300 -1.007 28.049 1.00 83.94 165 ASP A O 1
ATOM 1414 N N . ARG A 1 166 ? -15.577 -0.604 30.238 1.00 75.62 166 ARG A N 1
ATOM 1415 C CA . ARG A 1 166 ? -16.659 -1.573 30.445 1.00 75.62 166 ARG A CA 1
ATOM 1416 C C . ARG A 1 166 ? -18.024 -0.900 30.408 1.00 75.62 166 ARG A C 1
ATOM 1418 O O . ARG A 1 166 ? -18.278 0.083 31.096 1.00 75.62 166 ARG A O 1
ATOM 1425 N N . ASN A 1 167 ? -18.962 -1.525 29.700 1.00 69.25 167 ASN A N 1
ATOM 1426 C CA . ASN A 1 167 ? -20.372 -1.175 29.775 1.00 69.25 167 ASN A CA 1
ATOM 1427 C C . ASN A 1 167 ? -20.854 -1.299 31.228 1.00 69.25 167 ASN A C 1
ATOM 1429 O O . ASN A 1 167 ? -20.750 -2.366 31.834 1.00 69.25 167 ASN A O 1
ATOM 1433 N N . THR A 1 168 ? -21.446 -0.238 31.766 1.00 68.25 168 THR A N 1
ATOM 1434 C CA . THR A 1 168 ? -21.946 -0.196 33.148 1.00 68.25 168 THR A CA 1
ATOM 1435 C C . THR A 1 168 ? -23.006 -1.257 33.449 1.00 68.25 168 THR A C 1
ATOM 1437 O O . THR A 1 168 ? -23.109 -1.707 34.587 1.00 68.25 168 THR A O 1
ATOM 1440 N N . ARG A 1 169 ? -23.777 -1.696 32.443 1.00 64.38 169 ARG A N 1
ATOM 1441 C CA . ARG A 1 169 ? -24.837 -2.706 32.596 1.00 64.38 169 ARG A CA 1
ATOM 1442 C C . ARG A 1 169 ? -24.342 -4.130 32.371 1.00 64.38 169 ARG A C 1
ATOM 1444 O O . ARG A 1 169 ? -24.631 -5.002 33.181 1.00 64.38 169 ARG A O 1
ATOM 1451 N N . SER A 1 170 ? -23.619 -4.383 31.280 1.00 61.25 170 SER A N 1
ATOM 1452 C CA . SER A 1 170 ? -23.192 -5.747 30.923 1.00 61.25 170 SER A CA 1
ATOM 1453 C C . SER A 1 170 ? -21.806 -6.127 31.449 1.00 61.25 170 SER A C 1
ATOM 1455 O O . SER A 1 170 ? -21.415 -7.284 31.319 1.00 61.25 170 SER A O 1
ATOM 1457 N N . LYS A 1 171 ? -21.048 -5.174 32.015 1.00 62.62 171 LYS A N 1
ATOM 1458 C CA . LYS A 1 171 ? -19.633 -5.305 32.417 1.00 62.62 171 LYS A CA 1
ATOM 1459 C C . LYS A 1 171 ? -18.685 -5.742 31.288 1.00 62.62 171 LYS A C 1
ATOM 1461 O O . LYS A 1 171 ? -17.514 -6.002 31.552 1.00 62.62 171 LYS A O 1
ATOM 1466 N N . GLN A 1 172 ? -19.166 -5.806 30.045 1.00 62.78 172 GLN A N 1
ATOM 1467 C CA . GLN A 1 172 ? -18.372 -6.157 28.869 1.00 62.78 172 GLN A CA 1
ATOM 1468 C C . GLN A 1 172 ? -17.609 -4.941 28.360 1.00 62.78 172 GLN A C 1
ATOM 1470 O O . GLN A 1 172 ? -18.167 -3.842 28.329 1.00 62.78 172 GLN A O 1
ATOM 1475 N N . VAL A 1 173 ? -16.365 -5.143 27.928 1.00 63.81 173 VAL A N 1
ATOM 1476 C CA . VAL A 1 173 ? -15.567 -4.068 27.333 1.00 63.81 173 VAL A CA 1
ATOM 1477 C C . VAL A 1 173 ? -16.179 -3.644 25.994 1.00 63.81 173 VAL A C 1
ATOM 1479 O O . VAL A 1 173 ? -16.569 -4.496 25.191 1.00 63.81 173 VAL A O 1
ATOM 1482 N N . THR A 1 174 ? -16.325 -2.336 25.762 1.00 73.38 174 THR A N 1
ATOM 1483 C CA . THR A 1 174 ? -16.998 -1.795 24.571 1.00 73.38 174 THR A CA 1
ATOM 1484 C C . THR A 1 174 ? -16.041 -1.118 23.601 1.00 73.38 174 THR A C 1
ATOM 1486 O O . THR A 1 174 ? -15.079 -0.461 23.988 1.00 73.38 174 THR A O 1
ATOM 1489 N N . TYR A 1 175 ? -16.350 -1.245 22.309 1.00 80.19 175 TYR A N 1
ATOM 1490 C CA . TYR A 1 175 ? -15.632 -0.558 21.233 1.00 80.19 175 TYR A CA 1
ATOM 1491 C C . TYR A 1 175 ? -16.155 0.861 20.965 1.00 80.19 175 TYR A C 1
ATOM 1493 O O . TYR A 1 175 ? -15.526 1.616 20.233 1.00 80.19 175 TYR A O 1
ATOM 1501 N N . ILE A 1 176 ? -17.310 1.229 21.526 1.00 82.50 176 ILE A N 1
ATOM 1502 C CA . ILE A 1 176 ? -18.013 2.477 21.192 1.00 82.50 176 ILE A CA 1
ATOM 1503 C C . ILE A 1 176 ? -17.174 3.691 21.593 1.00 82.50 176 ILE A C 1
ATOM 1505 O O . ILE A 1 176 ? -16.922 4.568 20.773 1.00 82.50 176 ILE A O 1
ATOM 1509 N N . THR A 1 177 ? -16.693 3.711 22.833 1.00 86.06 177 THR A N 1
ATOM 1510 C CA . THR A 1 177 ? -15.866 4.801 23.365 1.00 86.06 177 THR A CA 1
ATOM 1511 C C . THR A 1 177 ? -14.489 4.858 22.709 1.00 86.06 177 THR A C 1
ATOM 1513 O O . THR A 1 177 ? -13.959 5.949 22.512 1.00 86.06 177 THR A O 1
ATOM 1516 N N . LEU A 1 178 ? -13.936 3.708 22.304 1.00 88.25 178 LEU A N 1
ATOM 1517 C CA . LEU A 1 178 ? -12.717 3.640 21.497 1.00 88.25 178 LEU A CA 1
ATOM 1518 C C . LEU A 1 178 ? -12.935 4.300 20.132 1.00 88.25 178 LEU A C 1
ATOM 1520 O O . LEU A 1 178 ? -12.127 5.116 19.698 1.00 88.25 178 LEU A O 1
ATOM 1524 N N . PHE A 1 179 ? -14.034 3.973 19.452 1.00 88.50 179 PHE A N 1
ATOM 1525 C CA . PHE A 1 179 ? -14.353 4.563 18.155 1.00 88.50 179 PHE A CA 1
ATOM 1526 C C . PHE A 1 179 ? -14.625 6.063 18.272 1.00 88.50 179 PHE A C 1
ATOM 1528 O O . PHE A 1 179 ? -14.142 6.830 17.444 1.00 88.50 179 PHE A O 1
ATOM 1535 N N . ASP A 1 180 ? -15.327 6.496 19.319 1.00 87.00 180 ASP A N 1
ATOM 1536 C CA . ASP A 1 180 ? -15.557 7.914 19.598 1.00 87.00 180 ASP A CA 1
ATOM 1537 C C . ASP A 1 180 ? -14.243 8.671 19.833 1.00 87.00 180 ASP A C 1
ATOM 1539 O O . ASP A 1 180 ? -14.028 9.723 19.231 1.00 87.00 180 ASP A O 1
ATOM 1543 N N . MET A 1 181 ? -13.336 8.106 20.634 1.00 89.12 181 MET A N 1
ATOM 1544 C CA . MET A 1 181 ? -12.011 8.672 20.900 1.00 89.12 181 MET A CA 1
ATOM 1545 C C . MET A 1 181 ? -11.184 8.804 19.618 1.00 89.12 181 MET A C 1
ATOM 1547 O O . MET A 1 181 ? -10.648 9.869 19.321 1.00 89.12 181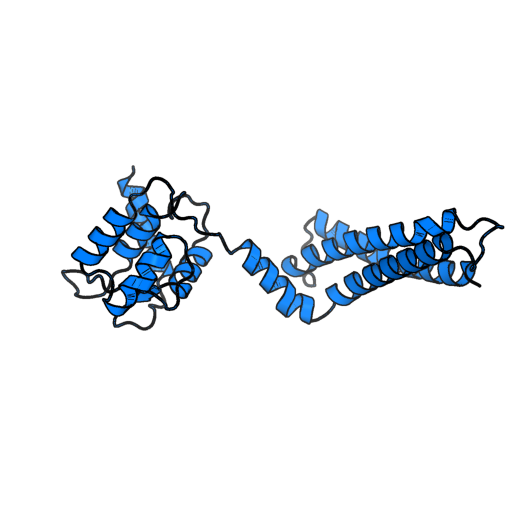 MET A O 1
ATOM 1551 N N . LEU A 1 182 ? -11.124 7.750 18.806 1.00 89.06 182 LEU A N 1
ATOM 1552 C CA . LEU A 1 182 ? -10.397 7.779 17.538 1.00 89.06 182 LEU A CA 1
ATOM 1553 C C . LEU A 1 182 ? -11.030 8.760 16.534 1.00 89.06 182 LEU A C 1
ATOM 1555 O O . LEU A 1 182 ? -10.317 9.416 15.776 1.00 89.06 182 LEU A O 1
ATOM 1559 N N . ASN A 1 183 ? -12.359 8.898 16.538 1.00 87.50 183 ASN A N 1
ATOM 1560 C CA . ASN A 1 183 ? -13.065 9.875 15.709 1.00 87.50 183 ASN A CA 1
ATOM 1561 C C . ASN A 1 183 ? -12.775 11.324 16.132 1.00 87.50 183 ASN A C 1
ATOM 1563 O O . ASN A 1 183 ? -12.677 12.189 15.268 1.00 87.50 183 ASN A O 1
ATOM 1567 N N . GLU A 1 184 ? -12.617 11.575 17.434 1.00 87.19 184 GLU A N 1
ATOM 1568 C CA . GLU A 1 184 ? -12.219 12.872 17.999 1.00 87.19 184 GLU A CA 1
ATOM 1569 C C . GLU A 1 184 ? -10.761 13.221 17.649 1.00 87.19 184 GLU A C 1
ATOM 1571 O O . GLU A 1 184 ? -10.457 14.359 17.290 1.00 87.19 184 GLU A O 1
ATOM 1576 N N . ILE A 1 185 ? -9.859 12.237 17.716 1.00 87.50 185 ILE A N 1
ATOM 1577 C CA . ILE A 1 185 ? -8.414 12.450 17.563 1.00 87.50 185 ILE A CA 1
ATOM 1578 C C . ILE A 1 185 ? -7.987 12.629 16.104 1.00 87.50 185 ILE A C 1
ATOM 1580 O O . ILE A 1 185 ? -7.010 13.333 15.856 1.00 87.50 185 ILE A O 1
ATOM 1584 N N . PHE A 1 186 ? -8.657 12.017 15.123 1.00 86.50 186 PHE A N 1
ATOM 1585 C CA . PHE A 1 186 ? -8.200 12.077 13.729 1.00 86.50 186 PHE A CA 1
ATOM 1586 C C . PHE A 1 186 ? -8.702 13.300 12.951 1.00 86.50 186 PHE A C 1
ATOM 1588 O O . PHE A 1 186 ? -9.847 13.729 13.071 1.00 86.50 186 PHE A O 1
ATOM 1595 N N . GLU A 1 187 ? -7.826 13.842 12.097 1.00 76.88 187 GLU A N 1
ATOM 1596 C CA . GLU A 1 187 ? -8.014 15.099 11.348 1.00 76.88 187 GLU A CA 1
ATOM 1597 C C . GLU A 1 187 ? -9.302 15.097 10.492 1.00 76.88 187 GLU A C 1
ATOM 1599 O O . GLU A 1 187 ? -10.059 16.061 10.523 1.00 76.88 187 GLU A O 1
ATOM 1604 N N . ASN A 1 188 ? -9.628 13.972 9.840 1.00 72.69 188 ASN A N 1
ATOM 1605 C CA . ASN A 1 188 ? -10.849 13.809 9.031 1.00 72.69 188 ASN A CA 1
ATOM 1606 C C . ASN A 1 188 ? -11.959 13.019 9.752 1.00 72.69 188 ASN A C 1
ATOM 1608 O O . ASN A 1 188 ? -12.956 12.652 9.127 1.00 72.69 188 ASN A O 1
ATOM 1612 N N . GLY A 1 189 ? -11.777 12.681 11.031 1.00 69.31 189 GLY A N 1
ATOM 1613 C CA . GLY A 1 189 ? -12.619 11.715 11.735 1.00 69.31 189 GLY A CA 1
ATOM 1614 C C . GLY A 1 189 ? -12.646 10.326 11.073 1.00 69.31 189 GLY A C 1
ATOM 1615 O O . GLY A 1 189 ? -12.106 10.081 9.993 1.00 69.31 189 GLY A O 1
ATOM 1616 N N . LEU A 1 190 ? -13.302 9.377 11.731 1.00 70.00 190 LEU A N 1
ATOM 1617 C CA . LEU A 1 190 ? -13.532 8.026 11.212 1.00 70.00 190 LEU A CA 1
ATOM 1618 C C . LEU A 1 190 ? -14.770 7.934 10.313 1.00 70.00 190 LEU A C 1
ATOM 1620 O O . LEU A 1 190 ? -14.931 6.952 9.583 1.00 70.00 190 LEU A O 1
ATOM 1624 N N . ILE A 1 191 ? -15.666 8.919 10.388 1.00 65.81 191 ILE A N 1
ATOM 1625 C CA . ILE A 1 191 ? -16.985 8.883 9.745 1.00 65.81 191 ILE A CA 1
ATOM 1626 C C . ILE A 1 191 ? -16.955 9.417 8.308 1.00 65.81 191 ILE A C 1
ATOM 1628 O O . ILE A 1 191 ? -17.796 8.986 7.517 1.00 65.81 191 ILE A O 1
ATOM 1632 N N . SER A 1 192 ? -15.953 10.228 7.935 1.00 60.62 192 SER A N 1
ATOM 1633 C CA . SER A 1 192 ? -15.855 11.004 6.675 1.00 60.62 192 SER A CA 1
ATOM 1634 C C . SER A 1 192 ? -15.929 10.215 5.359 1.00 60.62 192 SER A C 1
ATOM 1636 O O . SER A 1 192 ? -15.784 10.779 4.281 1.00 60.62 192 SER A O 1
ATOM 1638 N N . GLY A 1 193 ? -16.172 8.904 5.395 1.00 60.38 193 GLY A N 1
ATOM 1639 C CA . GLY A 1 193 ? -16.430 8.070 4.219 1.00 60.38 193 GLY A CA 1
ATOM 1640 C C . GLY A 1 193 ? -15.175 7.752 3.412 1.00 60.38 193 GLY A C 1
ATOM 1641 O O . GLY A 1 193 ? -15.155 6.776 2.667 1.00 60.38 193 GLY A O 1
ATOM 1642 N N . GLU A 1 194 ? -14.097 8.505 3.616 1.00 60.75 194 GLU A N 1
ATOM 1643 C CA . GLU A 1 194 ? -12.849 8.309 2.899 1.00 60.75 194 GLU A CA 1
ATOM 1644 C C . GLU A 1 194 ? -12.102 7.049 3.364 1.00 60.75 194 GLU A C 1
ATOM 1646 O O . GLU A 1 194 ? -11.295 6.491 2.619 1.00 60.75 194 GLU A O 1
ATOM 1651 N N . VAL A 1 195 ? -12.277 6.625 4.620 1.00 68.31 195 VAL A N 1
ATOM 1652 C CA . VAL A 1 195 ? -11.573 5.470 5.198 1.00 68.31 195 VAL A CA 1
ATOM 1653 C C . VAL A 1 195 ? -12.404 4.203 4.993 1.00 68.31 195 VAL A C 1
ATOM 1655 O O . VAL A 1 195 ? -13.534 4.095 5.468 1.00 68.31 195 VAL A O 1
ATOM 1658 N N . LYS A 1 196 ? -11.832 3.211 4.299 1.00 74.44 196 LYS A N 1
ATOM 1659 C CA . LYS A 1 196 ? -12.446 1.881 4.187 1.00 74.44 196 LYS A CA 1
ATOM 1660 C C . LYS A 1 196 ? -12.500 1.225 5.565 1.00 74.44 196 LYS A C 1
ATOM 1662 O O . LYS A 1 196 ? -11.503 1.214 6.281 1.00 74.44 196 LYS A O 1
ATOM 1667 N N . GLN A 1 197 ? -13.620 0.577 5.877 1.00 76.50 197 GLN A N 1
ATOM 1668 C CA . GLN A 1 197 ? -13.811 -0.157 7.133 1.00 76.50 197 GLN A CA 1
ATOM 1669 C C . GLN A 1 197 ? -12.683 -1.159 7.425 1.00 76.50 197 GLN A C 1
ATOM 1671 O O . GLN A 1 197 ? -12.269 -1.271 8.571 1.00 76.50 197 GLN A O 1
ATOM 1676 N N . SER A 1 198 ? -12.163 -1.853 6.404 1.00 75.25 198 SER A N 1
ATOM 1677 C CA . SER A 1 198 ? -11.054 -2.800 6.579 1.00 75.25 198 SER A CA 1
ATOM 1678 C C . SER A 1 198 ? -9.791 -2.125 7.115 1.00 75.25 198 SER A C 1
ATOM 1680 O O . SER A 1 198 ? -9.219 -2.602 8.083 1.00 75.25 198 SER A O 1
ATOM 1682 N N . VAL A 1 199 ? -9.421 -0.974 6.546 1.00 76.69 199 VAL A N 1
ATOM 1683 C CA . VAL A 1 199 ? -8.230 -0.201 6.937 1.00 76.69 199 VAL A CA 1
ATOM 1684 C C . VAL A 1 199 ? -8.338 0.261 8.386 1.00 76.69 199 VAL A C 1
ATOM 1686 O O . VAL A 1 199 ? -7.368 0.221 9.131 1.00 76.69 199 VAL A O 1
ATOM 1689 N N . PHE A 1 200 ? -9.535 0.668 8.799 1.00 78.69 200 PHE A N 1
ATOM 1690 C CA . PHE A 1 200 ? -9.794 1.039 10.181 1.00 78.69 200 PHE A CA 1
ATOM 1691 C C . PHE A 1 200 ? -9.690 -0.151 11.140 1.00 78.69 200 PHE A C 1
ATOM 1693 O O . PHE A 1 200 ? -9.051 -0.048 12.183 1.00 78.69 200 PHE A O 1
ATOM 1700 N N . THR A 1 201 ? -10.294 -1.289 10.792 1.00 79.38 201 THR A N 1
ATOM 1701 C CA . THR A 1 201 ? -10.200 -2.481 11.641 1.00 79.38 201 THR A CA 1
ATOM 1702 C C . THR A 1 201 ? -8.767 -2.980 11.755 1.00 79.38 201 THR A C 1
ATOM 1704 O O . THR A 1 201 ? -8.350 -3.332 12.850 1.00 79.38 201 THR A O 1
ATOM 1707 N N . ASP A 1 202 ? -7.996 -2.936 10.668 1.00 79.75 202 ASP A N 1
ATOM 1708 C CA . ASP A 1 202 ? -6.580 -3.308 10.677 1.00 79.75 202 ASP A CA 1
ATOM 1709 C C . ASP A 1 202 ? -5.779 -2.360 11.581 1.00 79.75 202 ASP A C 1
ATOM 1711 O O . ASP A 1 202 ? -5.019 -2.815 12.430 1.00 79.75 202 ASP A O 1
ATOM 1715 N N . PHE A 1 203 ? -6.042 -1.052 11.504 1.00 83.31 203 PHE A N 1
ATOM 1716 C CA . PHE A 1 203 ? -5.421 -0.064 12.383 1.00 83.31 203 PHE A CA 1
ATOM 1717 C C . PHE A 1 203 ? -5.693 -0.321 13.870 1.00 83.31 203 PHE A C 1
ATOM 1719 O O . PHE A 1 203 ? -4.768 -0.270 14.682 1.00 83.31 203 PHE A O 1
ATOM 1726 N N . ILE A 1 204 ? -6.940 -0.623 14.248 1.00 85.81 204 ILE A N 1
ATOM 1727 C CA . ILE A 1 204 ? -7.242 -0.967 15.644 1.00 85.81 204 ILE A CA 1
ATOM 1728 C C . ILE A 1 204 ? -6.517 -2.250 16.038 1.00 85.81 204 ILE A C 1
ATOM 1730 O O . ILE A 1 204 ? -5.900 -2.287 17.098 1.00 85.81 204 ILE A O 1
ATOM 1734 N N . ASN A 1 205 ? -6.542 -3.274 15.181 1.00 82.62 205 ASN A N 1
ATOM 1735 C CA . ASN A 1 205 ? -5.862 -4.542 15.443 1.00 82.62 205 ASN A CA 1
ATOM 1736 C C . ASN A 1 205 ? -4.357 -4.355 15.661 1.00 82.62 205 ASN A C 1
ATOM 1738 O O . ASN A 1 205 ? -3.757 -5.098 16.435 1.00 82.62 205 ASN A O 1
ATOM 1742 N N . GLU A 1 206 ? -3.737 -3.404 14.968 1.00 84.25 206 GLU A N 1
ATOM 1743 C CA . GLU A 1 206 ? -2.309 -3.108 15.072 1.00 84.25 206 GLU A CA 1
ATOM 1744 C C . GLU A 1 206 ? -1.949 -2.340 16.347 1.00 84.25 206 GLU A C 1
ATOM 1746 O O . GLU A 1 206 ? -0.876 -2.584 16.892 1.00 84.25 206 GLU A O 1
ATOM 1751 N N . ASN A 1 207 ? -2.834 -1.469 16.846 1.00 88.06 207 ASN A N 1
ATOM 1752 C CA . ASN A 1 207 ? -2.501 -0.511 17.908 1.00 88.06 207 ASN A CA 1
ATOM 1753 C C . ASN A 1 207 ? -3.178 -0.785 19.258 1.00 88.06 207 ASN A C 1
ATOM 1755 O O . ASN A 1 207 ? -2.692 -0.295 20.273 1.00 88.06 207 ASN A O 1
ATOM 1759 N N . PHE A 1 208 ? -4.264 -1.561 19.304 1.00 88.56 208 PHE A N 1
ATOM 1760 C CA . PHE A 1 208 ? -5.072 -1.759 20.512 1.00 88.56 208 PHE A CA 1
ATOM 1761 C C . PHE A 1 208 ? -5.319 -3.241 20.822 1.00 88.56 208 PHE A C 1
ATOM 1763 O O . PHE A 1 208 ? -5.327 -4.093 19.933 1.00 88.56 208 PHE A O 1
ATOM 1770 N N . ILE A 1 209 ? -5.545 -3.547 22.100 1.00 86.56 209 ILE A N 1
ATOM 1771 C CA . ILE A 1 209 ? -6.048 -4.828 22.617 1.00 86.56 209 ILE A CA 1
ATOM 1772 C C . ILE A 1 209 ? -7.220 -4.519 23.550 1.00 86.56 209 ILE A C 1
ATOM 1774 O O . ILE A 1 209 ? -7.183 -3.530 24.271 1.00 86.56 209 ILE A O 1
ATOM 1778 N N . ILE A 1 210 ? -8.256 -5.355 23.550 1.00 81.00 210 ILE A N 1
ATOM 1779 C CA . ILE A 1 210 ? -9.377 -5.243 24.487 1.00 81.00 210 ILE A CA 1
ATOM 1780 C C . ILE A 1 210 ? -9.092 -6.102 25.723 1.00 81.00 210 ILE A C 1
ATOM 1782 O O . ILE A 1 210 ? -8.805 -7.292 25.598 1.00 81.00 210 ILE A O 1
ATOM 1786 N N . GLU A 1 211 ? -9.170 -5.514 26.915 1.00 75.56 211 GLU A N 1
ATOM 1787 C CA . GLU A 1 211 ? -8.944 -6.229 28.173 1.00 75.56 211 GLU A CA 1
ATOM 1788 C C . GLU A 1 211 ? -9.942 -7.394 28.335 1.00 75.56 211 GLU A C 1
ATOM 1790 O O . GLU A 1 211 ? -11.155 -7.227 28.201 1.00 75.56 211 GLU A O 1
ATOM 1795 N N . GLY A 1 212 ? -9.433 -8.594 28.627 1.00 63.00 212 GLY A N 1
ATOM 1796 C CA . GLY A 1 212 ? -10.259 -9.769 28.931 1.00 63.00 212 GLY A CA 1
ATOM 1797 C C . GLY A 1 212 ? -10.903 -10.472 27.729 1.00 63.00 212 GLY A C 1
ATOM 1798 O O . GLY A 1 212 ? -11.660 -11.419 27.935 1.00 63.00 212 GLY A O 1
ATOM 1799 N N . VAL A 1 213 ? -10.612 -10.060 26.488 1.00 59.84 213 VAL A N 1
ATOM 1800 C CA . VAL A 1 213 ? -11.098 -10.730 25.270 1.00 59.84 213 VAL A CA 1
ATOM 1801 C C . VAL A 1 213 ? -9.965 -10.828 24.246 1.00 59.84 213 VAL A C 1
ATOM 1803 O O . VAL A 1 213 ? -9.445 -9.812 23.787 1.00 59.84 213 VAL A O 1
ATOM 1806 N N . GLU A 1 214 ? -9.604 -12.047 23.827 1.00 51.38 214 GLU A N 1
ATOM 1807 C CA . GLU A 1 214 ? -8.903 -12.221 22.550 1.00 51.38 214 GLU A CA 1
ATOM 1808 C C . GLU A 1 214 ? -9.833 -11.724 21.441 1.00 51.38 214 GLU A C 1
ATOM 1810 O O . GLU A 1 214 ? -10.911 -12.277 21.242 1.00 51.38 214 GLU A O 1
ATOM 1815 N N . PHE A 1 215 ? -9.424 -10.633 20.794 1.00 54.34 215 PHE A N 1
ATOM 1816 C CA . PHE A 1 215 ? -10.091 -9.903 19.714 1.00 54.34 215 PHE A CA 1
ATOM 1817 C C . PHE A 1 215 ? -11.429 -10.478 19.199 1.00 54.34 215 PHE A C 1
ATOM 1819 O O . PHE A 1 215 ? -11.463 -11.512 18.527 1.00 54.34 215 PHE A O 1
ATOM 1826 N N . ASP A 1 216 ? -12.533 -9.755 19.438 1.00 54.28 216 ASP A N 1
ATOM 1827 C CA . ASP A 1 216 ? -13.859 -10.132 18.939 1.00 54.28 216 ASP A CA 1
ATOM 1828 C C . ASP A 1 216 ? -13.833 -10.240 17.400 1.00 54.28 216 ASP A C 1
ATOM 1830 O O . ASP A 1 216 ? -13.503 -9.283 16.686 1.00 54.28 216 ASP A O 1
ATOM 1834 N N . LYS A 1 217 ? -14.212 -11.413 16.872 1.00 58.50 217 LYS A N 1
ATOM 1835 C CA . LYS A 1 217 ? -14.281 -11.700 15.427 1.00 58.50 217 LYS A CA 1
ATOM 1836 C C . LYS A 1 217 ? -15.199 -10.724 14.673 1.00 58.50 217 LYS A C 1
ATOM 1838 O O . LYS A 1 217 ? -15.145 -10.680 13.443 1.00 58.50 217 LYS A O 1
ATOM 1843 N N . ASN A 1 218 ? -16.023 -9.937 15.374 1.00 71.31 218 ASN A N 1
ATOM 1844 C CA . ASN A 1 218 ? -17.036 -9.061 14.789 1.00 71.31 218 ASN A CA 1
ATOM 1845 C C . ASN A 1 218 ? -16.783 -7.539 14.921 1.00 71.31 218 ASN A C 1
ATOM 1847 O O . ASN A 1 218 ? -17.727 -6.751 14.836 1.00 71.31 218 ASN A O 1
ATOM 1851 N N . ILE A 1 219 ? -15.534 -7.072 15.064 1.00 77.38 219 ILE A N 1
ATOM 1852 C CA . ILE A 1 219 ? -15.232 -5.618 15.104 1.00 77.38 219 ILE A CA 1
ATOM 1853 C C . ILE A 1 219 ? -15.804 -4.845 13.898 1.00 77.38 219 ILE A C 1
ATOM 1855 O O . ILE A 1 219 ? -16.246 -3.703 14.029 1.00 77.38 219 ILE A O 1
ATOM 1859 N N . LYS A 1 220 ? -15.871 -5.489 12.723 1.00 79.19 220 LYS A N 1
ATOM 1860 C CA . LYS A 1 220 ? -16.508 -4.919 11.528 1.00 79.19 220 LYS A CA 1
ATOM 1861 C C . LYS A 1 220 ? -17.988 -4.619 11.786 1.00 79.19 220 LYS A C 1
ATOM 1863 O O . LYS A 1 220 ? -18.401 -3.481 11.590 1.00 79.19 220 LYS A O 1
ATOM 1868 N N . GLY A 1 221 ? -18.759 -5.589 12.281 1.00 80.56 221 GLY A N 1
ATOM 1869 C CA . GLY A 1 221 ? -20.171 -5.384 12.616 1.00 80.56 221 GLY A CA 1
ATOM 1870 C C . GLY A 1 221 ? -20.365 -4.251 13.624 1.00 80.56 221 GLY A C 1
ATOM 1871 O O . GLY A 1 221 ? -21.154 -3.341 13.375 1.00 80.56 221 GLY A O 1
ATOM 1872 N N . ARG A 1 222 ? -19.551 -4.223 14.688 1.00 81.31 222 ARG A N 1
ATOM 1873 C CA . ARG A 1 222 ? -19.584 -3.159 15.708 1.00 81.31 222 ARG A CA 1
ATOM 1874 C C . ARG A 1 222 ? -19.320 -1.770 15.131 1.00 81.31 222 ARG A C 1
ATOM 1876 O O . ARG A 1 222 ? -20.017 -0.822 15.480 1.00 81.31 222 ARG A O 1
ATOM 1883 N N . TYR A 1 223 ? -18.338 -1.636 14.240 1.00 84.44 223 TYR A N 1
ATOM 1884 C CA . TYR A 1 223 ? -18.060 -0.360 13.577 1.00 84.44 223 TYR A CA 1
ATOM 1885 C C . TYR A 1 223 ? -19.223 0.082 12.682 1.00 84.44 223 TYR A C 1
ATOM 1887 O O . TYR A 1 223 ? -19.579 1.258 12.681 1.00 84.44 223 TYR A O 1
ATOM 1895 N N . SER A 1 224 ? -19.837 -0.846 11.941 1.00 83.56 224 SER A N 1
ATOM 1896 C CA . SER A 1 224 ? -21.010 -0.549 11.110 1.00 83.56 224 SER A CA 1
ATOM 1897 C C . SER A 1 224 ? -22.195 -0.053 11.946 1.00 83.56 224 SER A C 1
ATOM 1899 O O . SER A 1 224 ? -22.808 0.950 11.584 1.00 83.56 224 SER A O 1
ATOM 1901 N N . GLU A 1 225 ? -22.482 -0.711 13.074 1.00 84.44 225 GLU A N 1
ATOM 1902 C CA . GLU A 1 225 ? -23.528 -0.305 14.027 1.00 84.44 225 GLU A CA 1
ATOM 1903 C C . GLU A 1 225 ? -23.252 1.088 14.608 1.00 84.44 225 GLU A C 1
ATOM 1905 O O . GLU A 1 225 ? -24.114 1.969 14.562 1.00 84.44 225 GLU A O 1
ATOM 1910 N N . TRP A 1 226 ? -22.030 1.310 15.098 1.00 86.88 226 TRP A N 1
ATOM 1911 C CA . TRP A 1 226 ? -21.605 2.593 15.656 1.00 86.88 226 TRP A CA 1
ATOM 1912 C C . TRP A 1 226 ? -21.722 3.725 14.630 1.00 86.88 226 TRP A C 1
ATOM 1914 O O . TRP A 1 226 ? -22.359 4.743 14.905 1.00 86.88 226 TRP A O 1
ATOM 1924 N N . LYS A 1 227 ? -21.197 3.523 13.415 1.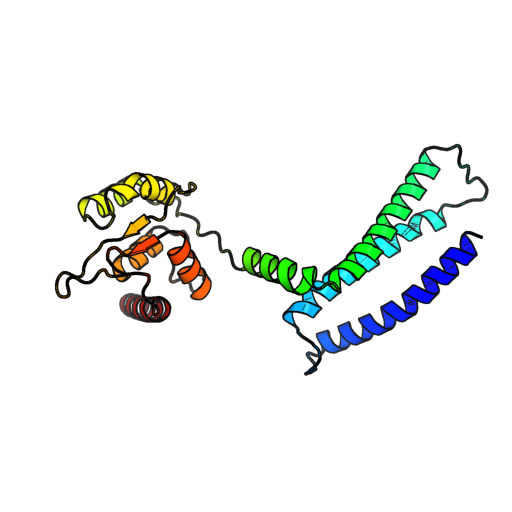00 83.94 227 LYS A N 1
ATOM 1925 C CA . LYS A 1 227 ? -21.246 4.521 12.339 1.00 83.94 227 LYS A CA 1
ATOM 1926 C C . LYS A 1 227 ? -22.682 4.883 11.963 1.00 83.94 227 LYS A C 1
ATOM 1928 O O . LYS A 1 227 ? -22.991 6.058 11.792 1.00 83.94 227 LYS A O 1
ATOM 1933 N N . TYR A 1 228 ? -23.564 3.887 11.859 1.00 84.06 228 TYR A N 1
ATOM 1934 C CA . TYR A 1 228 ? -24.983 4.122 11.589 1.00 84.06 228 TYR A CA 1
ATOM 1935 C C . TYR A 1 228 ? -25.642 4.949 12.702 1.00 84.06 228 TYR A C 1
ATOM 1937 O 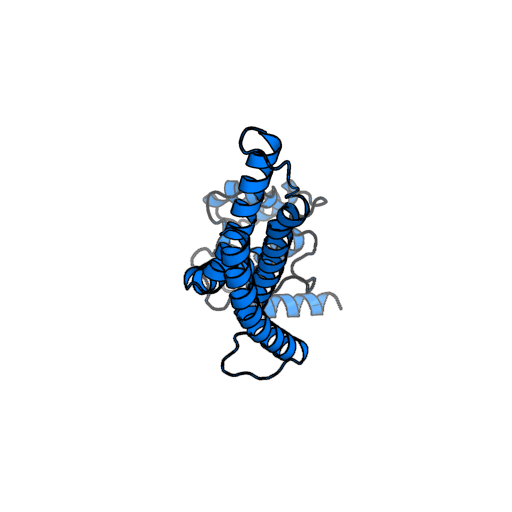O . TYR A 1 228 ? -26.355 5.910 12.416 1.00 84.06 228 TYR A O 1
ATOM 1945 N N . SER A 1 229 ? -25.367 4.614 13.967 1.00 83.88 229 SER A N 1
ATOM 1946 C CA . SER A 1 229 ? -25.929 5.330 15.116 1.00 83.88 229 SER A CA 1
ATOM 1947 C C . SER A 1 229 ? -25.486 6.796 15.185 1.00 83.88 229 SER A C 1
ATOM 1949 O O . SER A 1 229 ? -26.315 7.666 15.444 1.00 83.88 229 SER A O 1
ATOM 1951 N N . ARG A 1 230 ? -24.212 7.081 14.880 1.00 81.44 230 ARG A N 1
ATOM 1952 C CA . ARG A 1 230 ? -23.655 8.441 14.842 1.00 81.44 230 ARG A CA 1
ATOM 1953 C C . ARG A 1 230 ? -24.256 9.281 13.722 1.00 81.44 230 ARG A C 1
ATOM 1955 O O . ARG A 1 230 ? -24.742 10.370 13.995 1.00 81.44 230 ARG A O 1
ATOM 1962 N N . ASN A 1 231 ? -24.330 8.738 12.507 1.00 80.19 231 ASN A N 1
ATOM 1963 C CA . ASN A 1 231 ? -24.939 9.441 11.374 1.00 80.19 231 ASN A CA 1
ATOM 1964 C C . ASN A 1 231 ? -26.409 9.808 11.628 1.00 80.19 231 ASN A C 1
ATOM 1966 O O . ASN A 1 231 ? -26.866 10.837 11.150 1.00 80.19 231 ASN A O 1
ATOM 1970 N N . LYS A 1 232 ? -27.155 8.979 12.371 1.00 76.62 232 LYS A N 1
ATOM 1971 C CA . LYS A 1 232 ? -28.546 9.274 12.742 1.00 76.62 232 LYS A CA 1
ATOM 1972 C C . LYS A 1 232 ? -28.661 10.383 13.795 1.00 76.62 232 LYS A C 1
ATOM 1974 O O . LYS A 1 232 ? -29.677 11.057 13.830 1.00 76.62 232 LYS A O 1
ATOM 1979 N N . ALA A 1 233 ? -27.667 10.537 14.668 1.00 71.00 233 ALA A N 1
ATOM 1980 C CA . ALA A 1 233 ? -27.659 11.567 15.706 1.00 71.00 233 ALA A CA 1
ATOM 1981 C C . ALA A 1 233 ? -27.240 12.956 15.183 1.00 71.00 233 ALA A C 1
ATOM 1983 O O . ALA A 1 233 ? -27.469 13.949 15.865 1.00 71.00 233 ALA A O 1
ATOM 1984 N N . GLU A 1 234 ? -26.608 13.013 14.008 1.00 62.31 234 GLU A N 1
ATOM 1985 C CA . GLU A 1 234 ? -26.175 14.247 13.335 1.00 62.31 234 GLU A CA 1
ATOM 1986 C C . GLU A 1 234 ? -27.202 14.779 12.309 1.00 62.31 234 GLU A C 1
ATOM 1988 O O . GLU A 1 234 ? -26.975 15.837 11.723 1.00 62.31 234 GLU A O 1
ATOM 1993 N N . MET A 1 235 ? -28.315 14.059 12.096 1.00 53.62 235 MET A N 1
ATOM 1994 C CA . MET A 1 235 ? -29.480 14.477 11.293 1.00 53.62 235 MET A CA 1
ATOM 1995 C C . MET A 1 235 ? -30.576 15.062 12.181 1.00 53.62 2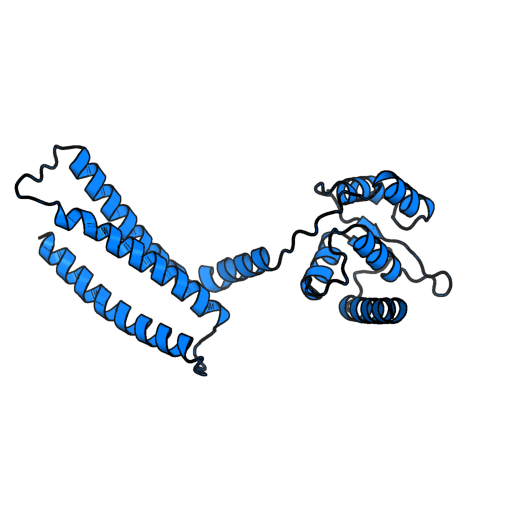35 MET A C 1
ATOM 1997 O O . MET A 1 235 ? -31.207 16.044 11.735 1.00 53.62 235 MET A O 1
#

pLDDT: mean 78.93, std 10.86, range [49.09, 93.62]

Sequence (235 aa):
MYILMLSILTLASIGIIKIYANKFIEFMFNQKSRWYDKKIEKPRLLLHIIAFIAFLLSLIPIRYIDVEFSLSNFKNISLIISSIMLYMTALFLIAFSWTKKFKLKFIPKIEESLNRKNFKVRKDIDKKQILERYQNKNFIHETSFEDFELFIQNRPIKNKIIWQDRNTRSKQVTYITLFDMLNEIFENGLISGEVKQSVFTDFINENFIIEGVEFDKNIKGRYSEWKYSRNKAEM

Secondary structure (DSSP, 8-state):
-HHHHHHHHHHHHHHHHHHHHHHHHHHHTT---TT--HHHHHHHHHHHHHHHHHHHHHHGGGGG--TT--TT-HHHHHHHHHHHHHHHHHHHHHHHHTSHHIIIIIHHHHHHHHH----PBPSSS-HHHHHHHHHHTT-B-GGGHHHHHHHHTT---SS-EEE--B-TTT--B-SHHHHHHHHHHBTTTTTSS-S-HHHHHHHHHHHEEETTSS--TTHHHHHHHHHHHHHHH--

Radius of gyration: 28.05 Å; chains: 1; bounding box: 70×38×72 Å

Foldseek 3Di:
DVVVVVVVVVVVVVVVVVVLVVVVVCVVVVPDDPVDDPLLVVVLNVLLVQLVVLLVQLCVVVVVPDPPQDPVDPVSVVNNVSSVVSNVSSVCSNVVSPDPCCVPPVSVVVVVVVLQDPQDFAPPDPLVVLLCVCVVQVQWDPVCSVQVSCVLVVHDGPDATEGECADPPPRAGDCLVVLVSSQNGGNCGPQNPPHDLVSVVVVCVVRHDYPPDDDDPVVSVRVVVNSVVVVVVVD